Protein AF-A0A661S4H6-F1 (afdb_monomer_lite)

Radius of gyration: 20.07 Å; chains: 1; bounding box: 38×53×61 Å

Structure (mmCIF, N/CA/C/O backbone):
data_AF-A0A661S4H6-F1
#
_entry.id   AF-A0A661S4H6-F1
#
loop_
_atom_site.group_PDB
_atom_site.id
_atom_site.type_symbol
_atom_site.label_atom_id
_atom_site.label_alt_id
_atom_site.label_comp_id
_atom_site.label_asym_id
_atom_site.label_entity_id
_atom_site.label_seq_id
_atom_site.pdbx_PDB_ins_code
_atom_site.Cartn_x
_atom_site.Cartn_y
_atom_site.Cartn_z
_atom_site.occupancy
_atom_site.B_iso_or_equiv
_atom_site.auth_seq_id
_atom_site.auth_comp_id
_atom_site.auth_asym_id
_atom_site.auth_atom_id
_atom_site.pdbx_PDB_model_num
ATOM 1 N N . MET A 1 1 ? -19.118 -12.867 -2.617 1.00 48.41 1 MET A N 1
ATOM 2 C CA . MET A 1 1 ? -17.934 -13.363 -1.883 1.00 48.41 1 MET A CA 1
ATOM 3 C C . MET A 1 1 ? -16.707 -13.117 -2.744 1.00 48.41 1 MET A C 1
ATOM 5 O O . MET A 1 1 ? -16.641 -13.652 -3.843 1.00 48.41 1 MET A O 1
ATOM 9 N N . ASN A 1 2 ? -15.794 -12.255 -2.291 1.00 60.06 2 ASN A N 1
ATOM 10 C CA . ASN A 1 2 ? -14.598 -11.833 -3.041 1.00 60.06 2 ASN A CA 1
ATOM 11 C C . ASN A 1 2 ? -13.348 -12.693 -2.741 1.00 60.06 2 ASN A C 1
ATOM 13 O O . ASN A 1 2 ? -12.254 -12.363 -3.194 1.00 60.06 2 ASN A O 1
ATOM 17 N N . SER A 1 3 ? -13.506 -13.807 -2.018 1.00 71.69 3 SER A N 1
ATOM 18 C CA . SER A 1 3 ? -12.431 -14.736 -1.634 1.00 71.69 3 SER A CA 1
ATOM 19 C C . SER A 1 3 ? -11.780 -15.475 -2.811 1.00 71.69 3 SER A C 1
ATOM 21 O O . SER A 1 3 ? -10.701 -16.031 -2.658 1.00 71.69 3 SER A O 1
ATOM 23 N N . ASN A 1 4 ? -12.392 -15.453 -4.000 1.00 83.06 4 ASN A N 1
ATOM 24 C CA . ASN A 1 4 ? -11.858 -16.099 -5.207 1.00 83.06 4 ASN A CA 1
ATOM 25 C C . ASN A 1 4 ? -10.794 -15.260 -5.940 1.00 83.06 4 ASN A C 1
ATOM 27 O O . ASN A 1 4 ? -10.314 -15.658 -7.000 1.00 83.06 4 ASN A O 1
ATOM 31 N N . HIS A 1 5 ? -10.453 -14.072 -5.438 1.00 89.56 5 HIS A N 1
ATOM 32 C CA . HIS A 1 5 ? -9.461 -13.222 -6.084 1.00 89.56 5 HIS A CA 1
ATOM 33 C C . HIS A 1 5 ? -8.039 -13.751 -5.841 1.00 89.56 5 HIS A C 1
ATOM 35 O O . HIS A 1 5 ? -7.660 -14.007 -4.704 1.00 89.56 5 HIS A O 1
ATOM 41 N N . ILE A 1 6 ? -7.208 -13.826 -6.886 1.00 91.56 6 ILE A N 1
ATOM 42 C CA . ILE A 1 6 ? -5.849 -14.412 -6.830 1.00 91.56 6 ILE A CA 1
ATOM 43 C C . ILE A 1 6 ? -4.915 -13.771 -5.781 1.00 91.56 6 ILE A C 1
ATOM 45 O O . ILE A 1 6 ? -4.008 -14.408 -5.248 1.00 91.56 6 ILE A O 1
ATOM 49 N N . ARG A 1 7 ? -5.157 -12.496 -5.454 1.00 93.88 7 ARG A N 1
ATOM 50 C CA . ARG A 1 7 ? -4.409 -11.712 -4.452 1.00 93.88 7 ARG A CA 1
ATOM 51 C C . ARG A 1 7 ? -5.151 -11.565 -3.118 1.00 93.88 7 ARG A C 1
ATOM 53 O O . ARG A 1 7 ? -4.855 -10.650 -2.355 1.00 93.88 7 ARG A O 1
ATOM 60 N N . TYR A 1 8 ? -6.165 -12.392 -2.870 1.00 94.00 8 TYR A N 1
ATOM 61 C CA . TYR A 1 8 ? -6.799 -12.494 -1.558 1.00 94.00 8 TYR A CA 1
ATOM 62 C C . TYR A 1 8 ? -5.807 -13.090 -0.555 1.00 94.00 8 TYR A C 1
ATOM 64 O O . TYR A 1 8 ? -5.078 -14.031 -0.880 1.00 94.00 8 TYR A O 1
ATOM 72 N N . ARG A 1 9 ? -5.764 -12.514 0.643 1.00 93.38 9 ARG A N 1
ATOM 73 C CA . ARG A 1 9 ? -4.926 -12.921 1.766 1.00 93.38 9 ARG A CA 1
ATOM 74 C C . ARG A 1 9 ? -5.705 -12.803 3.066 1.00 93.38 9 ARG A C 1
ATOM 76 O O . ARG A 1 9 ? -6.537 -11.909 3.239 1.00 93.38 9 ARG A O 1
ATOM 83 N N . GLU A 1 10 ? -5.372 -13.695 3.981 1.00 92.38 10 GLU A N 1
ATOM 84 C CA . GLU A 1 10 ? -5.833 -13.691 5.360 1.00 92.38 10 GLU A CA 1
ATOM 85 C C . GLU A 1 10 ? -4.625 -13.422 6.244 1.00 92.38 10 GLU A C 1
ATOM 87 O O . GLU A 1 10 ? -3.710 -14.235 6.319 1.00 92.38 10 GLU A O 1
ATOM 92 N N . ILE A 1 11 ? -4.595 -12.240 6.853 1.00 90.00 11 ILE A N 1
ATOM 93 C CA . ILE A 1 11 ? -3.461 -11.781 7.653 1.00 90.00 11 ILE A CA 1
ATOM 94 C C . ILE A 1 11 ? -3.843 -11.876 9.125 1.00 90.00 11 ILE A C 1
ATOM 96 O O . ILE A 1 11 ? -4.807 -11.216 9.521 1.00 90.00 11 ILE A O 1
ATOM 100 N N . PRO A 1 12 ? -3.117 -12.642 9.953 1.00 86.81 12 PRO A N 1
ATOM 101 C CA . PRO A 1 12 ? -3.379 -12.670 11.379 1.00 86.81 12 PRO A CA 1
ATOM 102 C C . PRO A 1 12 ? -3.224 -11.279 12.006 1.00 86.81 12 PRO A C 1
ATOM 104 O O . PRO A 1 12 ? -2.222 -10.603 11.784 1.00 86.81 12 PRO A O 1
ATOM 107 N N . VAL A 1 13 ? -4.207 -10.835 12.786 1.00 82.69 13 VAL A N 1
ATOM 108 C CA . VAL A 1 13 ? -4.179 -9.551 13.499 1.00 82.69 13 VAL A CA 1
ATOM 109 C C . VAL A 1 13 ? -4.577 -9.747 14.950 1.00 82.69 13 VAL A C 1
ATOM 111 O O . VAL A 1 13 ? -5.461 -10.543 15.268 1.00 82.69 13 VAL A O 1
ATOM 114 N N . ARG A 1 14 ? -3.953 -8.988 15.853 1.00 78.88 14 ARG A N 1
ATOM 115 C CA . ARG A 1 14 ? -4.396 -8.962 17.250 1.00 78.88 14 ARG A CA 1
ATOM 116 C C . ARG A 1 14 ? -5.805 -8.365 17.357 1.00 78.88 14 ARG A C 1
ATOM 118 O O . ARG A 1 14 ? -6.217 -7.500 16.583 1.00 78.88 14 ARG A O 1
ATOM 125 N N . ILE A 1 15 ? -6.574 -8.822 18.332 1.00 70.00 15 ILE A N 1
ATOM 126 C CA . ILE A 1 15 ? -7.928 -8.305 18.534 1.00 70.00 15 ILE A CA 1
ATOM 127 C C . ILE A 1 15 ? -7.846 -6.879 19.088 1.00 70.00 15 ILE A C 1
ATOM 129 O O . ILE A 1 15 ? -7.110 -6.612 20.036 1.00 70.00 15 ILE A O 1
ATOM 133 N N . CYS A 1 16 ? -8.626 -5.974 18.501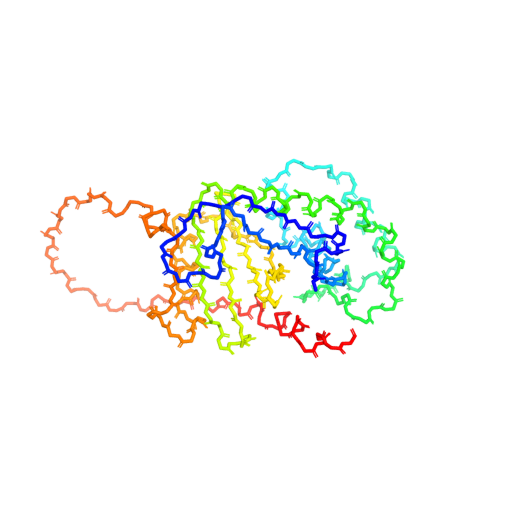 1.00 67.75 16 CYS A N 1
ATOM 134 C CA . CYS A 1 16 ? -8.813 -4.617 19.011 1.00 67.75 16 CYS A CA 1
ATOM 135 C C . CYS A 1 16 ? -10.083 -4.510 19.842 1.00 67.75 16 CYS A C 1
ATOM 137 O O . CYS A 1 16 ? -10.992 -5.330 19.711 1.00 67.75 16 CYS A O 1
ATOM 139 N N . LEU A 1 17 ? -10.184 -3.437 20.628 1.00 63.34 17 LEU A N 1
ATOM 140 C CA . LEU A 1 17 ? -11.413 -3.086 21.337 1.00 63.34 17 LEU A CA 1
ATOM 141 C C . LEU A 1 17 ? -12.633 -3.048 20.393 1.00 63.34 17 LEU A C 1
ATOM 143 O O . LEU A 1 17 ? -12.523 -2.765 19.196 1.00 63.34 17 LEU A O 1
ATOM 147 N N . SER A 1 18 ? -13.808 -3.324 20.964 1.00 59.69 18 SER A N 1
ATOM 148 C CA . SER A 1 18 ? -15.100 -3.410 20.275 1.00 59.69 18 SER A CA 1
ATOM 149 C C . SER A 1 18 ? -15.343 -2.236 19.317 1.00 59.69 18 SER A C 1
ATOM 151 O O . SER A 1 18 ? -15.247 -1.079 19.726 1.00 59.69 18 SER A O 1
ATOM 153 N N . GLY A 1 19 ? -15.721 -2.534 18.069 1.00 59.94 19 GLY A N 1
ATOM 154 C CA . GLY A 1 19 ? -16.160 -1.535 17.089 1.00 59.94 19 GLY A CA 1
ATOM 155 C C . GLY A 1 19 ? -15.445 -1.577 15.742 1.00 59.94 19 GLY A C 1
ATOM 156 O O . GLY A 1 19 ? -16.006 -1.076 14.773 1.00 59.94 19 GLY A O 1
ATOM 157 N N . CYS A 1 20 ? -14.259 -2.186 15.626 1.00 64.69 20 CYS A N 1
ATOM 158 C CA . CYS A 1 20 ? -13.663 -2.360 14.299 1.00 64.69 20 CYS A CA 1
ATOM 159 C C . CYS A 1 20 ? -14.357 -3.520 13.555 1.00 64.69 20 CYS A C 1
ATOM 161 O O . CYS A 1 20 ? -14.636 -4.532 14.195 1.00 64.69 20 CYS A O 1
ATOM 163 N N . PRO A 1 21 ? -14.645 -3.411 12.241 1.00 61.81 21 PRO A N 1
ATOM 164 C CA . PRO A 1 21 ? -15.353 -4.432 11.450 1.00 61.81 21 PRO A CA 1
ATOM 165 C C . PRO A 1 21 ? -14.769 -5.854 11.476 1.00 61.81 21 PRO A C 1
ATOM 167 O O . PRO A 1 21 ? -15.464 -6.791 11.100 1.00 61.81 21 PRO A O 1
ATOM 170 N N . HIS A 1 22 ? -13.544 -6.068 11.959 1.00 65.44 22 HIS A N 1
ATOM 171 C CA . HIS A 1 22 ? -12.985 -7.407 12.185 1.00 65.44 22 HIS A CA 1
ATOM 172 C C . HIS A 1 22 ? -13.459 -8.036 13.520 1.00 65.44 22 HIS A C 1
ATOM 174 O O . HIS A 1 22 ? -12.653 -8.525 14.304 1.00 65.44 22 HIS A O 1
ATOM 180 N N . GLN A 1 23 ? -14.771 -7.995 13.802 1.00 52.75 23 GLN A N 1
ATOM 181 C CA . GLN A 1 23 ? -15.363 -8.361 15.105 1.00 52.75 23 GLN A CA 1
ATOM 182 C C . GLN A 1 23 ? -15.323 -9.864 15.458 1.00 52.75 23 GLN A C 1
ATOM 184 O O . GLN A 1 23 ? -15.604 -10.201 16.604 1.00 52.75 23 GLN A O 1
ATOM 189 N N . GLU A 1 24 ? -14.953 -10.759 14.535 1.00 49.84 24 GLU A N 1
ATOM 190 C CA . GLU A 1 24 ? -15.056 -12.219 14.746 1.00 49.84 24 GLU A CA 1
ATOM 191 C C . GLU A 1 24 ? -13.772 -13.023 14.509 1.00 49.84 24 GLU A C 1
ATOM 193 O O . GLU A 1 24 ? -13.813 -14.251 14.469 1.00 49.84 24 GLU A O 1
ATOM 198 N N . GLY A 1 25 ? -12.605 -12.399 14.378 1.00 54.78 25 GLY A N 1
ATOM 199 C CA . GLY A 1 25 ? -11.413 -13.208 14.168 1.00 54.78 25 GLY A CA 1
ATOM 200 C C . GLY A 1 25 ? -10.126 -12.440 14.282 1.00 54.78 25 GLY A C 1
ATOM 201 O O . GLY A 1 25 ? -10.031 -11.275 13.904 1.00 54.78 25 GLY A O 1
ATOM 202 N N . GLU A 1 26 ? -9.114 -13.159 14.739 1.00 68.94 26 GLU A N 1
ATOM 203 C CA . GLU A 1 26 ? -7.700 -12.808 14.708 1.00 68.94 26 GLU A CA 1
ATOM 204 C C . GLU A 1 26 ? -7.184 -12.649 13.262 1.00 68.94 26 GLU A C 1
ATOM 206 O O . GLU A 1 26 ? -6.036 -12.961 12.987 1.00 68.94 26 GLU A O 1
ATOM 211 N N . THR A 1 27 ? -8.015 -12.267 12.282 1.00 85.25 27 THR A N 1
ATOM 212 C CA . THR A 1 27 ? -7.701 -12.352 10.851 1.00 85.25 27 THR A CA 1
ATOM 213 C C . THR A 1 27 ? -8.314 -11.202 10.053 1.00 85.25 27 THR A C 1
ATOM 215 O O . THR A 1 27 ? -9.531 -11.054 9.939 1.00 85.25 27 THR A O 1
ATOM 218 N N . LEU A 1 28 ? -7.447 -10.405 9.435 1.00 87.19 28 LEU A N 1
ATOM 219 C CA . LEU A 1 28 ? -7.771 -9.390 8.445 1.00 87.19 28 LEU A CA 1
ATOM 220 C C . LEU A 1 28 ? -7.905 -10.041 7.063 1.00 87.19 28 LEU A C 1
ATOM 222 O O . LEU A 1 28 ? -6.928 -10.533 6.498 1.00 87.19 28 LEU A O 1
ATOM 226 N N . LYS A 1 29 ? -9.107 -9.974 6.488 1.00 90.62 29 LYS A N 1
ATOM 227 C CA . LYS A 1 29 ? -9.376 -10.378 5.102 1.00 90.62 29 LYS A CA 1
ATOM 228 C C . LYS A 1 29 ? -9.044 -9.227 4.161 1.00 90.62 29 LYS A C 1
ATOM 230 O O . LYS A 1 29 ? -9.685 -8.173 4.233 1.00 90.62 29 LYS A O 1
ATOM 235 N N . ILE A 1 30 ? -8.060 -9.404 3.283 1.00 91.88 30 ILE A N 1
ATOM 236 C CA . ILE A 1 30 ? -7.575 -8.336 2.404 1.00 91.88 30 ILE A CA 1
ATOM 237 C C . ILE A 1 30 ? -7.257 -8.842 0.996 1.00 91.88 30 ILE A C 1
ATOM 239 O O . ILE A 1 30 ? -6.714 -9.920 0.802 1.00 91.88 30 ILE A O 1
ATOM 243 N N . ILE A 1 31 ? -7.564 -8.034 -0.013 1.00 94.44 31 ILE A N 1
ATOM 244 C CA . ILE A 1 31 ? -7.073 -8.185 -1.378 1.00 94.44 31 ILE A CA 1
ATOM 245 C C . ILE A 1 31 ? -5.909 -7.216 -1.569 1.00 94.44 31 ILE A C 1
ATOM 247 O O . ILE A 1 31 ? -6.076 -5.999 -1.435 1.00 94.44 31 ILE A O 1
ATOM 251 N N . LEU A 1 32 ? -4.735 -7.745 -1.912 1.00 94.50 32 LEU A N 1
ATOM 252 C CA . LEU A 1 32 ? -3.572 -6.930 -2.250 1.00 94.50 32 LEU A CA 1
ATOM 253 C C . LEU A 1 32 ? -3.766 -6.358 -3.657 1.00 94.50 32 LEU A C 1
ATOM 255 O O . LEU A 1 32 ? -3.697 -7.097 -4.632 1.00 94.50 32 LEU A O 1
ATOM 259 N N . PHE A 1 33 ? -4.045 -5.054 -3.747 1.00 90.88 33 PHE A N 1
ATOM 260 C CA . PHE A 1 33 ? -4.281 -4.318 -4.993 1.00 90.88 33 PHE A CA 1
ATOM 261 C C . PHE A 1 33 ? -5.269 -5.013 -5.939 1.00 90.88 33 PHE A C 1
ATOM 263 O O . PHE A 1 33 ? -4.866 -5.647 -6.903 1.00 90.88 33 PHE A O 1
ATOM 270 N N . LYS A 1 34 ? -6.582 -4.851 -5.736 1.00 90.81 34 LYS A N 1
ATOM 271 C CA . LYS A 1 34 ? -7.603 -5.494 -6.595 1.00 90.81 34 LYS A CA 1
ATOM 272 C C . LYS A 1 34 ? -7.441 -5.211 -8.101 1.00 90.81 34 LYS A C 1
ATOM 274 O O . LYS A 1 34 ? -7.833 -6.042 -8.911 1.00 90.81 34 LYS A O 1
ATOM 279 N N . ARG A 1 35 ? -6.894 -4.050 -8.488 1.00 89.44 35 ARG A N 1
ATOM 280 C CA . ARG A 1 35 ? -6.709 -3.672 -9.900 1.00 89.44 35 ARG A CA 1
ATOM 281 C C . ARG A 1 35 ? -5.241 -3.708 -10.310 1.00 89.44 35 ARG A C 1
ATOM 283 O O . ARG A 1 35 ? -4.403 -3.066 -9.677 1.00 89.44 35 ARG A O 1
ATOM 290 N N . ASP A 1 36 ? -4.962 -4.336 -11.446 1.00 91.94 36 ASP A N 1
ATOM 291 C CA . ASP A 1 36 ? -3.593 -4.553 -11.932 1.00 91.94 36 ASP A CA 1
ATOM 292 C C . ASP A 1 36 ? -2.860 -3.262 -12.271 1.00 91.94 36 ASP A C 1
ATOM 294 O O . ASP A 1 36 ? -1.687 -3.109 -11.948 1.00 91.94 36 ASP A O 1
ATOM 298 N N . HIS A 1 37 ? -3.550 -2.276 -12.846 1.00 92.06 37 HIS A N 1
ATOM 299 C CA . HIS A 1 37 ? -2.910 -0.997 -13.150 1.00 92.06 37 HIS A CA 1
ATOM 300 C C . HIS A 1 37 ? -2.451 -0.238 -11.907 1.00 92.06 37 HIS A C 1
ATOM 302 O O . HIS A 1 37 ? -1.486 0.523 -11.987 1.00 92.06 37 HIS A O 1
ATOM 308 N N . LEU A 1 38 ? -3.101 -0.456 -10.761 1.00 89.44 38 LEU A N 1
ATOM 309 C CA . LEU A 1 38 ? -2.695 0.141 -9.492 1.00 89.44 38 LEU A CA 1
ATOM 310 C C . LEU A 1 38 ? -1.485 -0.589 -8.918 1.00 89.44 38 LEU A C 1
ATOM 312 O O . LEU A 1 38 ? -0.536 0.076 -8.506 1.00 89.44 38 LEU A O 1
ATOM 316 N N . LEU A 1 39 ? -1.479 -1.927 -8.970 1.00 92.56 39 LEU A N 1
ATOM 317 C CA . LEU A 1 39 ? -0.309 -2.731 -8.614 1.00 92.56 39 LEU A CA 1
ATOM 318 C C . LEU A 1 39 ? 0.910 -2.316 -9.446 1.00 92.56 39 LEU A C 1
ATOM 320 O O . LEU A 1 39 ? 1.961 -2.009 -8.884 1.00 92.56 39 LEU A O 1
ATOM 324 N N . ARG A 1 40 ? 0.752 -2.224 -10.769 1.00 92.19 40 ARG A N 1
ATOM 325 C CA . ARG A 1 40 ? 1.824 -1.820 -11.683 1.00 92.19 40 ARG A CA 1
ATOM 326 C C . ARG A 1 40 ? 2.314 -0.415 -11.404 1.00 92.19 40 ARG A C 1
ATOM 328 O O . ARG A 1 40 ? 3.516 -0.188 -11.309 1.00 92.19 40 ARG A O 1
ATOM 335 N N . SER A 1 41 ? 1.388 0.529 -11.239 1.00 91.19 41 SER A N 1
ATOM 336 C CA . SER A 1 41 ? 1.739 1.914 -10.935 1.00 91.19 41 SER A CA 1
ATOM 337 C C . SER A 1 41 ? 2.530 2.006 -9.630 1.00 91.19 41 SER A C 1
ATOM 339 O O . SER A 1 41 ? 3.584 2.634 -9.596 1.00 91.19 41 SER A O 1
ATOM 341 N N . HIS A 1 42 ? 2.109 1.305 -8.576 1.00 89.38 42 HIS A N 1
ATOM 342 C CA . HIS A 1 42 ? 2.853 1.260 -7.317 1.00 89.38 42 HIS A CA 1
ATOM 343 C C . HIS A 1 42 ? 4.225 0.594 -7.461 1.00 89.38 42 HIS A C 1
ATOM 345 O O . HIS A 1 42 ? 5.229 1.153 -7.021 1.00 89.38 42 HIS A O 1
ATOM 351 N N . THR A 1 43 ? 4.283 -0.559 -8.122 1.00 90.31 43 THR A N 1
ATOM 352 C CA . THR A 1 43 ? 5.517 -1.327 -8.318 1.00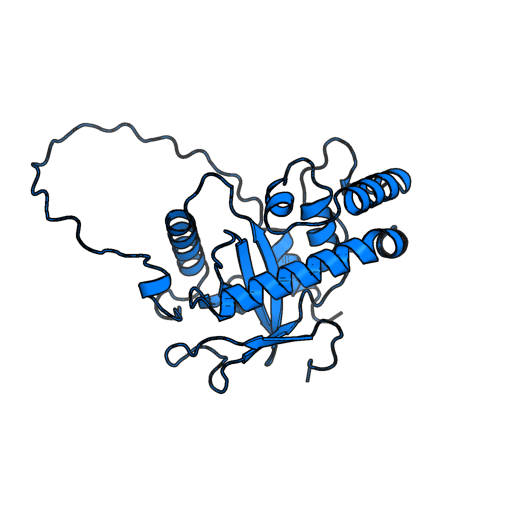 90.31 43 THR A CA 1
ATOM 353 C C . THR A 1 43 ? 6.546 -0.518 -9.107 1.00 90.31 43 THR A C 1
ATOM 355 O O . THR A 1 43 ? 7.670 -0.304 -8.648 1.00 90.31 43 THR A O 1
ATOM 358 N N . VAL A 1 44 ? 6.149 0.025 -10.262 1.00 89.19 44 VAL A N 1
ATOM 359 C CA . VAL A 1 44 ? 7.011 0.859 -11.109 1.00 89.19 44 VAL A CA 1
ATOM 360 C C . VAL A 1 44 ? 7.426 2.128 -10.368 1.00 89.19 44 VAL A C 1
ATOM 362 O O . VAL A 1 44 ? 8.597 2.500 -10.401 1.00 89.19 44 VAL A O 1
ATOM 365 N N . LYS A 1 45 ? 6.513 2.778 -9.642 1.00 87.38 45 LYS A N 1
ATOM 366 C CA . LYS A 1 45 ? 6.848 3.960 -8.843 1.00 87.38 45 LYS A CA 1
ATOM 367 C C . LYS A 1 45 ? 7.925 3.652 -7.808 1.00 87.38 45 LYS A C 1
ATOM 369 O O . LYS A 1 45 ? 8.908 4.378 -7.732 1.00 87.38 45 LYS A O 1
ATOM 374 N N . HIS A 1 46 ? 7.766 2.590 -7.029 1.00 85.94 46 HIS A N 1
ATOM 375 C CA . HIS A 1 46 ? 8.663 2.305 -5.913 1.00 85.94 46 HIS A CA 1
ATOM 376 C C . HIS A 1 46 ? 10.016 1.729 -6.339 1.00 85.94 46 HIS A C 1
ATOM 378 O O . HIS A 1 46 ? 11.009 1.927 -5.640 1.00 85.94 46 HIS A O 1
ATOM 384 N N . PHE A 1 47 ? 10.080 1.042 -7.481 1.00 83.62 47 PHE A N 1
ATOM 385 C CA . PHE A 1 47 ? 11.308 0.392 -7.939 1.00 83.62 47 PHE A CA 1
ATOM 386 C C . PHE A 1 47 ? 12.035 1.141 -9.053 1.00 83.62 47 PHE A C 1
ATOM 388 O O . PHE A 1 47 ? 13.271 1.213 -9.031 1.00 83.62 47 PHE A O 1
ATOM 395 N N . ALA A 1 48 ? 11.291 1.738 -9.984 1.00 80.31 48 ALA A N 1
ATOM 396 C CA . ALA A 1 48 ? 11.846 2.415 -11.150 1.00 80.31 48 ALA A CA 1
ATOM 397 C C . ALA A 1 48 ? 12.046 3.927 -10.958 1.00 80.31 48 ALA A C 1
ATOM 399 O O . ALA A 1 48 ? 12.783 4.543 -11.726 1.00 80.31 48 ALA A O 1
ATOM 400 N N . SER A 1 49 ? 11.437 4.541 -9.936 1.00 74.50 49 SER A N 1
ATOM 401 C CA . SER A 1 49 ? 11.663 5.959 -9.637 1.00 74.50 49 SER A CA 1
ATOM 402 C C . SER A 1 49 ? 13.076 6.206 -9.117 1.00 74.50 49 SER A C 1
ATOM 404 O O . SER A 1 49 ? 13.520 5.605 -8.140 1.00 74.50 49 SER A O 1
ATOM 406 N N . THR A 1 50 ? 13.762 7.181 -9.709 1.00 63.09 50 THR A N 1
ATOM 407 C CA . THR A 1 50 ? 15.033 7.701 -9.185 1.00 63.09 50 THR A CA 1
ATOM 408 C C . THR A 1 50 ? 14.843 8.563 -7.934 1.00 63.09 50 THR A C 1
ATOM 410 O O . THR A 1 50 ? 15.796 8.781 -7.188 1.00 63.09 50 THR A O 1
ATOM 413 N N . ALA A 1 51 ? 13.619 9.041 -7.682 1.00 61.94 51 ALA A N 1
ATOM 414 C CA . ALA A 1 51 ? 13.289 9.883 -6.536 1.00 61.94 51 ALA A CA 1
ATOM 415 C C . ALA A 1 51 ? 12.934 9.079 -5.273 1.00 61.94 51 ALA A C 1
ATOM 417 O O . ALA A 1 51 ? 13.018 9.613 -4.167 1.00 61.94 51 ALA A O 1
ATOM 418 N N . GLU A 1 52 ? 12.533 7.813 -5.417 1.00 64.19 52 GLU A N 1
ATOM 419 C CA . GLU A 1 52 ? 12.087 6.969 -4.307 1.00 64.19 52 GLU A CA 1
ATOM 420 C C . GLU A 1 52 ? 13.057 5.803 -4.079 1.00 64.19 52 GLU A C 1
ATOM 422 O O . GLU A 1 52 ? 12.883 4.697 -4.572 1.00 64.19 52 GLU A O 1
ATOM 427 N N . THR A 1 53 ? 14.111 6.045 -3.298 1.00 61.84 53 THR A N 1
ATOM 428 C CA . THR A 1 53 ? 15.098 5.008 -2.933 1.00 61.84 53 THR A CA 1
ATOM 429 C C . THR A 1 53 ? 14.710 4.220 -1.681 1.00 61.84 53 THR A C 1
ATOM 431 O O . THR A 1 53 ? 15.331 3.210 -1.356 1.00 61.84 53 THR A O 1
ATOM 434 N N . SER A 1 54 ? 13.676 4.667 -0.972 1.00 66.81 54 SER A N 1
ATOM 435 C CA . SER A 1 54 ? 13.284 4.182 0.353 1.00 66.81 54 SER A CA 1
ATOM 436 C C . SER A 1 54 ? 12.799 2.731 0.344 1.00 66.81 54 SER A C 1
ATOM 438 O O . SER A 1 54 ? 13.015 2.009 1.316 1.00 66.81 54 SER A O 1
ATOM 440 N N . TRP A 1 55 ? 12.199 2.270 -0.754 1.00 72.62 55 TRP A N 1
ATOM 441 C CA . TRP A 1 55 ? 11.756 0.883 -0.899 1.00 72.62 55 TRP A CA 1
ATOM 442 C C . TRP A 1 55 ? 12.895 -0.105 -1.091 1.00 72.62 55 TRP A C 1
ATOM 444 O O . TRP A 1 55 ? 12.768 -1.267 -0.711 1.00 72.62 55 TRP A O 1
ATOM 454 N N . ARG A 1 56 ? 14.045 0.379 -1.576 1.00 67.12 56 ARG A N 1
ATOM 455 C CA . ARG A 1 56 ? 15.231 -0.450 -1.793 1.00 67.12 56 ARG A CA 1
ATOM 456 C C . ARG A 1 56 ? 15.835 -1.017 -0.506 1.00 67.12 56 ARG A C 1
ATOM 458 O O . ARG A 1 56 ? 16.529 -2.022 -0.552 1.00 67.12 56 ARG A O 1
ATOM 465 N N . GLY A 1 57 ? 15.562 -0.377 0.633 1.00 68.12 57 GLY A N 1
ATOM 466 C CA . GLY A 1 57 ? 16.106 -0.752 1.941 1.00 68.12 57 GLY A CA 1
ATOM 467 C C . GLY A 1 57 ? 15.137 -1.479 2.875 1.00 68.12 57 GLY A C 1
ATOM 468 O O . GLY A 1 57 ? 15.529 -1.808 3.989 1.00 68.12 57 GLY A O 1
ATOM 469 N N . ILE A 1 58 ? 13.881 -1.707 2.473 1.00 72.12 58 ILE A N 1
ATOM 470 C CA . ILE A 1 58 ? 12.882 -2.354 3.346 1.00 72.12 58 ILE A CA 1
ATOM 471 C C . ILE A 1 58 ? 13.161 -3.852 3.477 1.00 72.12 58 ILE A C 1
ATOM 473 O O . ILE A 1 58 ? 12.937 -4.429 4.537 1.00 72.12 58 ILE A O 1
ATOM 477 N N . VAL A 1 59 ? 13.646 -4.477 2.410 1.00 64.81 59 VAL A N 1
ATOM 478 C CA . VAL A 1 59 ? 13.884 -5.916 2.288 1.00 64.81 59 VAL A CA 1
ATOM 479 C C . VAL A 1 59 ? 14.938 -6.135 1.218 1.00 64.81 59 VAL A C 1
ATOM 481 O O . VAL A 1 59 ? 14.967 -5.425 0.215 1.00 64.81 59 VAL A O 1
ATOM 484 N N . SER A 1 60 ? 15.808 -7.114 1.444 1.00 66.62 60 SER A N 1
ATOM 485 C CA . SER A 1 60 ? 16.808 -7.527 0.467 1.00 66.62 60 SER A CA 1
ATOM 486 C C . SER A 1 60 ? 16.108 -8.086 -0.770 1.00 66.62 60 SER A C 1
ATOM 488 O O . SER A 1 60 ? 15.341 -9.040 -0.663 1.00 66.62 60 SER A O 1
ATOM 490 N N . PHE A 1 61 ? 16.376 -7.509 -1.935 1.00 74.81 61 PHE A N 1
ATOM 491 C CA . PHE A 1 61 ? 15.921 -8.037 -3.219 1.00 74.81 61 PHE A CA 1
ATOM 492 C C . PHE A 1 61 ? 17.031 -7.929 -4.261 1.00 74.81 61 PHE A C 1
ATOM 494 O O . PHE A 1 61 ? 18.017 -7.204 -4.082 1.00 74.81 61 PHE A O 1
ATOM 501 N N . ASP A 1 62 ? 16.848 -8.636 -5.374 1.00 81.62 62 ASP A N 1
ATOM 502 C CA . ASP A 1 62 ? 17.804 -8.627 -6.469 1.00 81.62 62 ASP A CA 1
ATOM 503 C C . ASP A 1 62 ? 17.753 -7.308 -7.255 1.00 81.62 62 ASP A C 1
ATOM 505 O O . ASP A 1 62 ? 16.887 -7.062 -8.094 1.00 81.62 62 ASP A O 1
ATOM 509 N N . SER A 1 63 ? 18.722 -6.436 -6.981 1.00 81.88 63 SER A N 1
ATOM 510 C CA . SER A 1 63 ? 18.898 -5.182 -7.718 1.00 81.88 63 SER A CA 1
ATOM 511 C C . SER A 1 63 ? 19.084 -5.375 -9.230 1.00 81.88 63 SER A C 1
ATOM 513 O O . SER A 1 63 ? 18.771 -4.457 -9.990 1.00 81.88 63 SER A O 1
ATOM 515 N N . ARG A 1 64 ? 19.566 -6.543 -9.685 1.00 86.75 64 ARG A N 1
ATOM 516 C CA . ARG A 1 64 ? 19.741 -6.842 -11.113 1.00 86.75 64 ARG A CA 1
ATOM 517 C C . ARG A 1 64 ? 18.394 -6.940 -11.814 1.00 86.75 64 ARG A C 1
ATOM 519 O O . ARG A 1 64 ? 18.229 -6.287 -12.840 1.00 86.75 64 ARG A O 1
ATOM 526 N N . LEU A 1 65 ? 17.436 -7.645 -11.212 1.00 87.50 65 LEU A N 1
ATOM 527 C CA . LEU A 1 65 ? 16.075 -7.781 -11.732 1.00 87.50 65 LEU A CA 1
ATOM 528 C C . LEU A 1 65 ? 15.403 -6.412 -11.927 1.00 87.50 65 LEU A C 1
ATOM 530 O O . LEU A 1 65 ? 14.861 -6.121 -12.990 1.00 87.50 65 LEU A O 1
ATOM 534 N N . ILE A 1 66 ? 15.505 -5.521 -10.934 1.00 86.62 66 ILE A N 1
ATOM 535 C CA . ILE A 1 66 ? 14.936 -4.167 -11.045 1.00 86.62 66 ILE A CA 1
ATOM 536 C C . ILE A 1 66 ? 15.617 -3.367 -12.152 1.00 86.62 66 ILE A C 1
ATOM 538 O O . ILE A 1 66 ? 14.941 -2.715 -12.944 1.00 86.62 66 ILE A O 1
ATOM 542 N N . ASN A 1 67 ? 16.949 -3.393 -12.212 1.00 88.62 67 ASN A N 1
ATOM 543 C CA . ASN A 1 67 ? 17.683 -2.642 -13.227 1.00 88.62 67 ASN A CA 1
ATOM 544 C C . ASN A 1 67 ? 17.358 -3.140 -14.642 1.00 88.62 67 ASN A C 1
ATOM 546 O O . ASN A 1 67 ? 17.220 -2.321 -15.552 1.00 88.62 67 ASN A O 1
ATOM 550 N N . GLN A 1 68 ? 17.186 -4.454 -14.813 1.00 90.94 68 GLN A N 1
ATOM 551 C CA . GLN A 1 68 ? 16.723 -5.040 -16.066 1.00 90.94 68 GLN A CA 1
ATOM 552 C C . GLN A 1 68 ? 15.320 -4.536 -16.419 1.00 90.94 68 GLN A C 1
ATOM 554 O O . GLN A 1 68 ? 15.143 -3.965 -17.494 1.00 90.94 68 GLN A O 1
ATOM 559 N N . CYS A 1 69 ? 14.364 -4.623 -15.491 1.00 91.06 69 CYS A N 1
ATOM 560 C CA . CYS A 1 69 ? 13.001 -4.145 -15.719 1.00 91.06 69 CYS A CA 1
ATOM 561 C C . CYS A 1 69 ? 12.962 -2.645 -16.077 1.00 91.06 69 CYS A C 1
ATOM 563 O O . CYS A 1 69 ? 12.278 -2.241 -17.016 1.00 91.06 69 CYS A O 1
ATOM 565 N N . ILE A 1 70 ? 13.750 -1.799 -15.396 1.00 90.06 70 ILE A N 1
ATOM 566 C CA . ILE A 1 70 ? 13.877 -0.368 -15.729 1.00 90.06 70 ILE A CA 1
ATOM 567 C C . ILE A 1 70 ? 14.372 -0.185 -17.168 1.00 90.06 70 ILE A C 1
ATOM 569 O O . ILE A 1 70 ? 13.826 0.636 -17.907 1.00 90.06 70 ILE A O 1
ATOM 573 N N . SER A 1 71 ? 15.407 -0.931 -17.565 1.00 91.75 71 SER A N 1
ATOM 574 C CA . SER A 1 71 ? 15.966 -0.854 -18.915 1.00 91.75 71 SER A CA 1
ATOM 575 C C . SER A 1 71 ? 14.940 -1.270 -19.969 1.00 91.75 71 SER A C 1
ATOM 577 O O . SER A 1 71 ? 14.741 -0.555 -20.950 1.00 91.75 71 SER A O 1
ATOM 579 N N . GLU A 1 72 ? 14.229 -2.371 -19.744 1.00 93.25 72 GLU A N 1
ATOM 580 C CA . GLU A 1 72 ? 13.214 -2.882 -20.665 1.00 93.25 72 GLU A CA 1
ATOM 581 C C . GLU A 1 72 ? 12.017 -1.928 -20.783 1.00 93.25 72 GLU A C 1
ATOM 583 O O . GLU A 1 72 ? 11.605 -1.589 -21.895 1.00 93.25 72 GLU A O 1
ATOM 588 N N . LEU A 1 73 ? 11.519 -1.398 -19.660 1.00 92.75 73 LEU A N 1
ATOM 589 C CA . LEU A 1 73 ? 10.467 -0.378 -19.642 1.00 92.75 73 LEU A CA 1
ATOM 590 C C . LEU A 1 73 ? 10.887 0.895 -20.390 1.00 92.75 73 LEU A C 1
ATOM 592 O O . LEU A 1 73 ? 10.070 1.508 -21.085 1.00 92.75 73 LEU A O 1
ATOM 596 N N . HIS A 1 74 ? 12.152 1.304 -20.266 1.00 92.25 74 HIS A N 1
ATOM 597 C CA . HIS A 1 74 ? 12.688 2.443 -21.006 1.00 92.25 74 HIS A CA 1
ATOM 598 C C . HIS A 1 74 ? 12.712 2.150 -22.514 1.00 92.25 74 HIS A C 1
ATOM 600 O O . HIS A 1 74 ? 12.269 2.980 -23.309 1.00 92.25 74 HIS A O 1
ATOM 606 N N . ASN A 1 75 ? 13.143 0.949 -22.907 1.00 94.19 75 ASN A N 1
ATOM 607 C CA . ASN A 1 75 ? 13.245 0.530 -24.308 1.00 94.19 75 ASN A CA 1
ATOM 608 C C . ASN A 1 75 ? 11.887 0.467 -25.018 1.00 94.19 75 ASN A C 1
ATOM 610 O O . ASN A 1 75 ? 11.799 0.798 -26.199 1.00 94.19 75 ASN A O 1
ATOM 614 N N . ILE A 1 76 ? 10.815 0.099 -24.312 1.00 94.00 76 ILE A N 1
ATOM 615 C CA . ILE A 1 76 ? 9.457 0.117 -24.882 1.00 94.00 76 ILE A CA 1
ATOM 616 C C . ILE A 1 76 ? 8.805 1.508 -24.857 1.00 94.00 76 ILE A C 1
ATOM 618 O O . ILE A 1 76 ? 7.677 1.667 -25.320 1.00 94.00 76 ILE A O 1
ATOM 622 N N . GLY A 1 77 ? 9.495 2.525 -24.329 1.00 91.50 77 GLY A N 1
ATOM 623 C CA . GLY A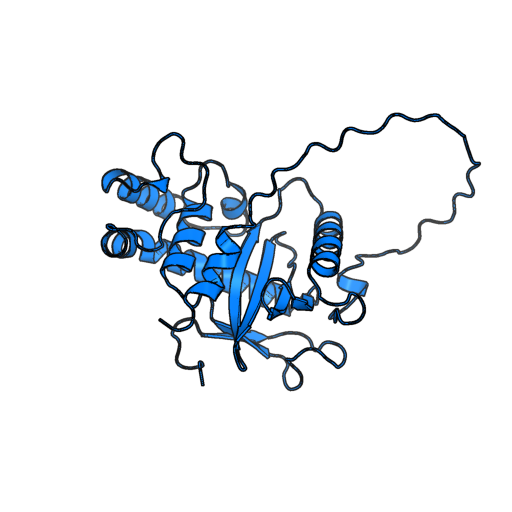 1 77 ? 9.025 3.908 -24.316 1.00 91.50 77 GLY A CA 1
ATOM 624 C C . GLY A 1 77 ? 8.037 4.235 -23.194 1.00 91.50 77 GLY A C 1
ATOM 625 O O . GLY A 1 77 ? 7.192 5.120 -23.374 1.00 91.50 77 GLY A O 1
ATOM 626 N N . CYS A 1 78 ? 8.134 3.562 -22.039 1.00 91.62 78 CYS A N 1
ATOM 627 C CA . CYS A 1 78 ? 7.289 3.839 -20.877 1.00 91.62 78 CYS A CA 1
ATOM 628 C C . CYS A 1 78 ? 7.316 5.333 -20.509 1.00 91.62 78 CYS A C 1
ATOM 630 O O . CYS A 1 78 ? 8.367 5.920 -20.246 1.00 91.62 78 CYS A O 1
ATOM 632 N N . ARG A 1 79 ? 6.133 5.961 -20.463 1.00 89.50 79 ARG A N 1
ATOM 633 C CA . ARG A 1 79 ? 5.993 7.410 -20.242 1.00 89.50 79 ARG A CA 1
ATOM 634 C C . ARG A 1 79 ? 6.547 7.865 -18.890 1.00 89.50 79 ARG A C 1
ATOM 636 O O . ARG A 1 79 ? 7.092 8.960 -18.818 1.00 89.50 79 ARG A O 1
ATOM 643 N N . PHE A 1 80 ? 6.438 7.023 -17.861 1.00 89.38 80 PHE A N 1
ATOM 644 C CA . PHE A 1 80 ? 6.943 7.307 -16.515 1.00 89.38 80 PHE A CA 1
ATOM 645 C C . PHE A 1 80 ? 8.468 7.490 -16.471 1.00 89.38 80 PHE A C 1
ATOM 647 O O . PHE A 1 80 ? 8.970 8.258 -15.660 1.00 89.38 80 PHE A O 1
ATOM 654 N N . LEU A 1 81 ? 9.203 6.817 -17.363 1.00 88.06 81 LEU A N 1
ATOM 655 C CA . LEU A 1 81 ? 10.667 6.877 -17.414 1.00 88.06 81 LEU A CA 1
ATOM 656 C C . LEU A 1 81 ? 11.193 8.013 -18.297 1.00 88.06 81 LEU A C 1
ATOM 658 O O . LEU A 1 81 ? 12.404 8.187 -18.423 1.00 88.06 81 LEU A O 1
ATOM 662 N N . LYS A 1 82 ? 10.303 8.799 -18.915 1.00 85.69 82 LYS A N 1
ATOM 663 C CA . LYS A 1 82 ? 10.717 9.947 -19.720 1.00 85.69 82 LYS A CA 1
ATOM 664 C C . LYS A 1 82 ? 11.262 11.061 -18.817 1.00 85.69 82 LYS A C 1
ATOM 666 O O . LYS A 1 82 ? 10.690 11.322 -17.754 1.00 85.69 82 LYS A O 1
ATOM 671 N N . PRO A 1 83 ? 12.320 11.772 -19.247 1.00 81.62 83 PRO A N 1
ATOM 672 C CA . PRO A 1 83 ? 12.825 12.929 -18.518 1.00 81.62 83 PRO A CA 1
ATOM 673 C C . PRO A 1 83 ? 11.713 13.945 -18.220 1.00 81.62 83 PRO A C 1
ATOM 675 O O . PRO A 1 83 ? 10.911 14.267 -19.095 1.00 81.62 83 PRO A O 1
ATOM 678 N N . GLY A 1 84 ? 11.672 14.451 -16.985 1.00 75.94 84 GLY A N 1
ATOM 679 C CA . GLY A 1 84 ? 10.684 15.449 -16.555 1.00 75.94 84 GLY A CA 1
ATOM 680 C C . GLY A 1 84 ? 9.323 14.888 -16.127 1.00 75.94 84 GLY A C 1
ATOM 681 O O . GLY A 1 84 ? 8.413 15.666 -15.847 1.00 75.94 84 GLY A O 1
ATOM 682 N N . TRP A 1 85 ? 9.153 13.562 -16.048 1.00 81.50 85 TRP A N 1
ATOM 683 C CA . TRP A 1 85 ? 7.965 12.992 -15.413 1.00 81.50 85 TRP A CA 1
ATOM 684 C C . TRP A 1 85 ? 8.014 13.185 -13.890 1.00 81.50 85 TRP A C 1
ATOM 686 O O . TRP A 1 85 ? 9.017 12.881 -13.241 1.00 81.50 85 TRP A O 1
ATOM 696 N N . HIS A 1 86 ? 6.929 13.700 -13.309 1.00 74.38 86 HIS A N 1
ATOM 697 C CA . HIS A 1 86 ? 6.857 14.048 -11.881 1.00 74.38 86 HIS A CA 1
ATOM 698 C C . HIS A 1 86 ? 5.585 13.544 -11.183 1.00 74.38 86 HIS A C 1
ATOM 700 O O . HIS A 1 86 ? 5.379 13.822 -10.001 1.00 74.38 86 HIS A O 1
ATOM 706 N N . GLU A 1 87 ? 4.727 12.830 -11.906 1.00 81.88 87 GLU A N 1
ATOM 707 C CA . GLU A 1 87 ? 3.470 12.285 -11.391 1.00 81.88 87 GLU A CA 1
ATOM 708 C C . GLU A 1 87 ? 3.577 10.770 -11.165 1.00 81.88 87 GLU A C 1
ATOM 710 O O . GLU A 1 87 ? 4.600 10.153 -11.472 1.00 81.88 87 GLU A O 1
ATOM 715 N N . ASP A 1 88 ? 2.522 10.157 -10.626 1.00 82.75 88 ASP A N 1
ATOM 716 C CA . ASP A 1 88 ? 2.443 8.699 -10.509 1.00 82.75 88 ASP A CA 1
ATOM 717 C C . ASP A 1 88 ? 2.497 8.042 -11.911 1.00 82.75 88 ASP A C 1
ATOM 719 O O . ASP A 1 88 ? 2.124 8.681 -12.905 1.00 82.75 88 ASP A O 1
ATOM 723 N N . PRO A 1 89 ? 2.993 6.794 -12.045 1.00 86.00 89 PRO A N 1
ATOM 724 C CA . PRO A 1 89 ? 2.994 6.109 -13.332 1.00 86.00 89 PRO A CA 1
ATOM 725 C C . PRO A 1 89 ? 1.572 6.029 -13.913 1.00 86.00 89 PRO A C 1
ATOM 727 O O . PRO A 1 89 ? 0.670 5.518 -13.237 1.00 86.00 89 PRO A O 1
ATOM 730 N N . PRO A 1 90 ? 1.354 6.495 -15.158 1.00 87.44 90 PRO A N 1
ATOM 731 C CA . PRO A 1 90 ? 0.029 6.605 -15.762 1.00 87.44 90 PRO A CA 1
ATOM 732 C C . PRO A 1 90 ? -0.409 5.253 -16.341 1.00 87.44 90 PRO A C 1
ATOM 734 O O . PRO A 1 90 ? -0.583 5.104 -17.546 1.00 87.44 90 PRO A O 1
ATOM 737 N N . CYS A 1 91 ? -0.506 4.231 -15.491 1.00 90.62 91 CYS A N 1
ATOM 738 C CA . CYS A 1 91 ? -0.815 2.864 -15.914 1.00 90.62 91 CYS A CA 1
ATOM 739 C C . CYS A 1 91 ? -2.296 2.672 -16.267 1.00 90.62 91 CYS A C 1
ATOM 741 O O . CYS A 1 91 ? -2.618 1.768 -17.033 1.00 90.62 91 CYS A O 1
ATOM 743 N N . SER A 1 92 ? -3.183 3.523 -15.745 1.00 89.25 92 SER A N 1
ATOM 744 C CA . SER A 1 92 ? -4.596 3.537 -16.129 1.00 89.25 92 SER A CA 1
ATOM 745 C C . SER A 1 92 ? -4.736 3.921 -17.606 1.00 89.25 92 SER A C 1
ATOM 747 O O . SER A 1 92 ? -4.209 4.952 -18.027 1.00 89.25 92 SER A O 1
ATOM 749 N N . ASN A 1 93 ? -5.415 3.085 -18.398 1.00 86.94 93 ASN A N 1
ATOM 750 C CA . ASN A 1 93 ? -5.597 3.259 -19.848 1.00 86.94 93 ASN A CA 1
ATOM 751 C C . ASN A 1 93 ? -4.281 3.432 -20.639 1.00 86.94 93 ASN A C 1
ATOM 753 O O . ASN A 1 93 ? -4.239 4.115 -21.665 1.00 86.94 93 ASN A O 1
ATOM 757 N N . CYS A 1 94 ? -3.182 2.838 -20.162 1.00 91.19 94 CYS A N 1
ATOM 758 C CA . CYS A 1 94 ? -1.897 2.884 -20.853 1.00 91.19 94 CYS A CA 1
ATOM 759 C C . CYS A 1 94 ? -1.911 1.974 -22.090 1.00 91.19 94 CYS A C 1
ATOM 761 O O . CYS A 1 94 ? -2.132 0.773 -21.973 1.00 91.19 94 CYS A O 1
ATOM 763 N N . SER A 1 95 ? -1.577 2.509 -23.268 1.00 91.44 95 SER A N 1
ATOM 764 C CA . SER A 1 95 ? -1.507 1.722 -24.512 1.00 91.44 95 SER A CA 1
ATOM 765 C C . SER A 1 95 ? -0.421 0.640 -24.515 1.00 91.44 95 SER A C 1
ATOM 767 O O . SER A 1 95 ? -0.434 -0.241 -25.366 1.00 91.44 95 SER A O 1
ATOM 769 N N . LEU A 1 96 ? 0.533 0.713 -23.584 1.00 92.62 96 LEU A N 1
ATOM 770 C CA . LEU A 1 96 ? 1.599 -0.272 -23.409 1.00 92.62 96 LEU A CA 1
ATOM 771 C C . LEU A 1 96 ? 1.323 -1.229 -22.243 1.00 92.62 96 LEU A C 1
ATOM 773 O O . LEU A 1 96 ? 2.231 -1.951 -21.851 1.00 92.62 96 LEU A O 1
ATOM 777 N N . PHE A 1 97 ? 0.126 -1.207 -21.642 1.00 92.38 97 PHE A N 1
ATOM 778 C CA . PHE A 1 97 ? -0.141 -1.899 -20.379 1.00 92.38 97 PHE A CA 1
ATOM 779 C C . PHE A 1 97 ? 0.213 -3.389 -20.416 1.00 92.38 97 PHE A C 1
ATOM 781 O O . PHE A 1 97 ? 0.940 -3.840 -19.530 1.00 92.38 97 PHE A O 1
ATOM 788 N N . ASP A 1 98 ? -0.227 -4.107 -21.450 1.00 92.31 98 ASP A N 1
ATOM 789 C CA . ASP A 1 98 ? -0.010 -5.552 -21.589 1.00 92.31 98 ASP A CA 1
ATOM 790 C C . ASP A 1 98 ? 1.469 -5.879 -21.799 1.00 92.31 98 ASP A C 1
ATOM 792 O O . ASP A 1 98 ? 2.042 -6.690 -21.078 1.00 92.31 98 ASP A O 1
ATOM 796 N N . ARG A 1 99 ? 2.142 -5.142 -22.690 1.00 92.69 99 ARG A N 1
ATOM 797 C CA . ARG A 1 99 ? 3.585 -5.296 -22.914 1.00 92.69 99 ARG A CA 1
ATOM 798 C C . ARG A 1 99 ? 4.403 -4.947 -21.670 1.00 92.69 99 ARG A C 1
ATOM 800 O O . ARG A 1 99 ? 5.385 -5.611 -21.372 1.00 92.69 99 ARG A O 1
ATOM 807 N N . CYS A 1 100 ? 4.009 -3.916 -20.920 1.00 92.62 100 CYS A N 1
ATOM 808 C CA . CYS A 1 100 ? 4.610 -3.625 -19.620 1.00 92.62 100 CYS A CA 1
ATOM 809 C C . CYS A 1 100 ? 4.365 -4.771 -18.630 1.00 92.62 100 CYS A C 1
ATOM 811 O O . CYS A 1 100 ? 5.234 -5.028 -17.805 1.00 92.62 100 CYS A O 1
ATOM 813 N N . SER A 1 101 ? 3.210 -5.444 -18.693 1.00 91.44 101 SER A N 1
ATOM 814 C CA . SER A 1 101 ? 2.857 -6.562 -17.810 1.00 91.44 101 SER A CA 1
ATOM 815 C C . SER A 1 101 ? 3.859 -7.695 -17.902 1.00 91.44 101 SER A C 1
ATOM 817 O O . SER A 1 101 ? 4.355 -8.149 -16.879 1.00 91.44 101 SER A O 1
ATOM 819 N N . GLU A 1 102 ? 4.208 -8.093 -19.122 1.00 92.75 102 GLU A N 1
ATOM 820 C CA . GLU A 1 102 ? 5.173 -9.167 -19.374 1.00 92.75 102 GLU A CA 1
ATOM 821 C C . GLU A 1 102 ? 6.544 -8.857 -18.758 1.00 92.75 102 GLU A C 1
ATOM 823 O O . GLU A 1 102 ? 7.184 -9.734 -18.192 1.00 92.75 102 GLU A O 1
ATOM 828 N N . LEU A 1 103 ? 6.960 -7.588 -18.798 1.00 92.62 103 LEU A N 1
ATOM 829 C CA . LEU A 1 103 ? 8.264 -7.137 -18.296 1.00 92.62 103 LEU A CA 1
ATOM 830 C C . LEU A 1 103 ? 8.279 -6.868 -16.785 1.00 92.62 103 LEU A C 1
ATOM 832 O O . LEU A 1 103 ? 9.335 -6.846 -16.157 1.00 92.62 103 LEU A O 1
ATOM 836 N N . THR A 1 104 ? 7.116 -6.574 -16.199 1.00 92.44 104 THR A N 1
ATOM 837 C CA . THR A 1 104 ? 7.000 -6.166 -14.788 1.00 92.44 104 THR A CA 1
ATOM 838 C C . THR A 1 104 ? 6.504 -7.282 -13.885 1.00 92.44 104 THR A C 1
ATOM 840 O O . THR A 1 104 ? 6.599 -7.137 -12.671 1.00 92.44 104 THR A O 1
ATOM 843 N N . HIS A 1 105 ? 6.028 -8.397 -14.442 1.00 92.50 105 HIS A N 1
ATOM 844 C CA . HIS A 1 105 ? 5.411 -9.473 -13.674 1.00 92.50 105 HIS A CA 1
ATOM 845 C C . HIS A 1 105 ? 6.282 -9.942 -12.500 1.00 92.50 105 HIS A C 1
ATOM 847 O O . HIS A 1 105 ? 5.828 -9.937 -11.359 1.00 92.50 105 HIS A O 1
ATOM 853 N N . GLU A 1 106 ? 7.561 -10.245 -12.740 1.00 90.75 106 GLU A N 1
ATOM 854 C CA . GLU A 1 106 ? 8.456 -10.710 -11.672 1.00 90.75 106 GLU A CA 1
ATOM 855 C C . GLU A 1 106 ? 8.643 -9.665 -10.561 1.00 90.75 106 GLU A C 1
ATOM 857 O O . GLU A 1 106 ? 8.637 -10.004 -9.376 1.00 90.75 106 GLU A O 1
ATOM 862 N N . ILE A 1 107 ? 8.766 -8.377 -10.907 1.00 90.62 107 ILE A N 1
ATOM 863 C CA . ILE A 1 107 ? 8.909 -7.320 -9.895 1.00 90.62 107 ILE A CA 1
ATOM 864 C C . ILE A 1 107 ? 7.590 -7.018 -9.172 1.00 90.62 107 ILE A C 1
ATOM 866 O O . ILE A 1 107 ? 7.624 -6.593 -8.017 1.00 90.62 107 ILE A O 1
ATOM 870 N N . GLU A 1 108 ? 6.441 -7.244 -9.813 1.00 93.12 108 GLU A N 1
ATOM 871 C CA . GLU A 1 108 ? 5.113 -7.133 -9.199 1.00 93.12 108 GLU A CA 1
ATOM 872 C C . GLU A 1 108 ? 4.900 -8.238 -8.162 1.00 93.12 108 GLU A C 1
ATOM 874 O O . GLU A 1 108 ? 4.483 -7.943 -7.042 1.00 93.12 108 GLU A O 1
ATOM 879 N N . GLU A 1 109 ? 5.276 -9.479 -8.475 1.00 92.06 109 GLU A N 1
ATOM 880 C CA . GLU A 1 109 ? 5.244 -10.592 -7.518 1.00 92.06 109 GLU A CA 1
ATOM 881 C C . GLU A 1 109 ? 6.187 -10.344 -6.337 1.00 92.06 109 GLU A C 1
ATOM 883 O O . GLU A 1 109 ? 5.821 -10.540 -5.174 1.00 92.06 109 GLU A O 1
ATOM 888 N N . VAL A 1 110 ? 7.395 -9.831 -6.598 1.00 89.44 110 VAL A N 1
ATOM 889 C CA . VAL A 1 110 ? 8.298 -9.391 -5.526 1.00 89.44 110 VAL A CA 1
ATOM 890 C C . VAL A 1 110 ? 7.627 -8.312 -4.678 1.00 89.44 110 VAL A C 1
ATOM 892 O O . VAL A 1 110 ? 7.620 -8.428 -3.456 1.00 89.44 110 VAL A O 1
ATOM 895 N N . TYR A 1 111 ? 7.025 -7.288 -5.284 1.00 90.44 111 TYR A N 1
ATOM 896 C CA . TYR A 1 111 ? 6.346 -6.225 -4.543 1.00 90.44 111 TYR A CA 1
ATOM 897 C C . TYR A 1 111 ? 5.204 -6.758 -3.665 1.00 90.44 111 TYR A C 1
ATOM 899 O O . TYR A 1 111 ? 5.122 -6.394 -2.490 1.00 90.44 111 TYR A O 1
ATOM 907 N N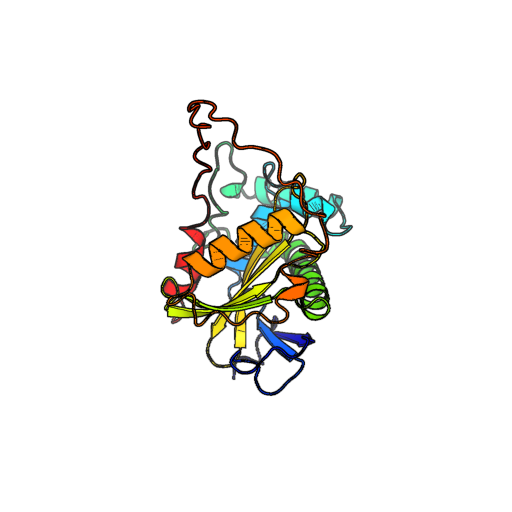 . LEU A 1 112 ? 4.367 -7.654 -4.193 1.00 92.75 112 LEU A N 1
ATOM 908 C CA . LEU A 1 112 ? 3.278 -8.290 -3.448 1.00 92.75 112 LEU A CA 1
ATOM 909 C C . LEU A 1 112 ? 3.796 -9.072 -2.238 1.00 92.75 112 LEU A C 1
ATOM 911 O O . LEU A 1 112 ? 3.303 -8.862 -1.131 1.00 92.75 112 LEU A O 1
ATOM 915 N N . ASN A 1 113 ? 4.844 -9.880 -2.415 1.00 90.81 113 ASN A N 1
ATOM 916 C CA . ASN A 1 113 ? 5.474 -10.627 -1.322 1.00 90.81 113 ASN A CA 1
ATOM 917 C C . ASN A 1 113 ? 6.021 -9.706 -0.218 1.00 90.81 113 ASN A C 1
ATOM 919 O O . ASN A 1 113 ? 6.002 -10.042 0.966 1.00 90.81 113 ASN A O 1
ATOM 923 N N . ILE A 1 114 ? 6.538 -8.534 -0.590 1.00 88.75 114 ILE A N 1
ATOM 924 C CA . ILE A 1 114 ? 7.029 -7.538 0.370 1.00 88.75 114 ILE A CA 1
ATOM 925 C C . ILE A 1 114 ? 5.862 -6.930 1.147 1.00 88.75 114 ILE A C 1
ATOM 927 O O . ILE A 1 114 ? 5.933 -6.799 2.368 1.00 88.75 114 ILE A O 1
ATOM 931 N N . VAL A 1 115 ? 4.794 -6.557 0.445 1.00 91.81 115 VAL A N 1
ATOM 932 C CA . VAL A 1 115 ? 3.574 -6.003 1.036 1.00 91.81 115 VAL A CA 1
ATOM 933 C C . VAL A 1 115 ? 2.924 -6.993 2.003 1.00 91.81 115 VAL A C 1
ATOM 935 O O . VAL A 1 115 ? 2.507 -6.583 3.083 1.00 91.81 115 VAL A O 1
ATOM 938 N N . GLU A 1 116 ? 2.880 -8.276 1.648 1.00 91.88 116 GLU A N 1
ATOM 939 C CA . GLU A 1 116 ? 2.366 -9.352 2.499 1.00 91.88 116 GLU A CA 1
ATOM 940 C C . GLU A 1 116 ? 3.153 -9.443 3.812 1.00 91.88 116 GLU A C 1
ATOM 942 O O . GLU A 1 116 ? 2.569 -9.295 4.881 1.00 91.88 116 GLU A O 1
ATOM 947 N N . LYS A 1 117 ? 4.490 -9.489 3.750 1.00 88.62 117 LYS A N 1
ATOM 948 C CA . LYS A 1 117 ? 5.351 -9.480 4.951 1.00 88.62 117 LYS A CA 1
ATOM 949 C C . LYS A 1 117 ? 5.172 -8.236 5.826 1.00 88.62 117 LYS A C 1
ATOM 951 O O . LYS A 1 117 ? 5.258 -8.307 7.048 1.00 88.62 117 LYS A O 1
ATOM 956 N N . ILE A 1 118 ? 4.964 -7.071 5.207 1.00 88.94 118 ILE A N 1
ATOM 957 C CA . ILE A 1 118 ? 4.710 -5.806 5.918 1.00 88.94 118 ILE A CA 1
ATOM 958 C C . ILE A 1 118 ? 3.363 -5.861 6.647 1.00 88.94 118 ILE A C 1
ATOM 960 O O . ILE A 1 118 ? 3.247 -5.328 7.751 1.00 88.94 118 ILE A O 1
ATOM 964 N N . LEU A 1 119 ? 2.352 -6.471 6.028 1.00 89.75 119 LEU A N 1
ATOM 965 C CA . LEU A 1 119 ? 1.034 -6.676 6.619 1.00 89.75 119 LEU A CA 1
ATOM 966 C C . LEU A 1 119 ? 1.083 -7.682 7.769 1.00 89.75 119 LEU A C 1
ATOM 968 O O . LEU A 1 119 ? 0.521 -7.384 8.816 1.00 89.75 119 LEU A O 1
ATOM 972 N N . GLU A 1 120 ? 1.782 -8.806 7.608 1.00 88.56 120 GLU A N 1
ATOM 973 C CA . GLU A 1 120 ? 2.005 -9.798 8.670 1.00 88.56 120 GLU A CA 1
ATOM 974 C C . GLU A 1 120 ? 2.693 -9.162 9.886 1.00 88.56 120 GLU A C 1
ATOM 976 O O . GLU A 1 120 ? 2.161 -9.200 10.994 1.00 88.56 120 GLU A O 1
ATOM 981 N N . GLU A 1 121 ? 3.809 -8.453 9.675 1.00 84.56 121 GLU A N 1
ATOM 982 C CA . GLU A 1 121 ? 4.491 -7.700 10.740 1.00 84.56 121 GLU A CA 1
ATOM 983 C C . GLU A 1 121 ? 3.562 -6.647 11.374 1.00 84.56 121 GLU A C 1
ATOM 985 O O . GLU A 1 121 ? 3.571 -6.423 12.587 1.00 84.56 121 GLU A O 1
ATOM 990 N N . GLY A 1 122 ? 2.752 -5.978 10.550 1.00 80.94 122 GLY A N 1
ATOM 991 C CA . GLY A 1 122 ? 1.762 -5.002 10.996 1.00 80.94 122 GLY A CA 1
ATOM 992 C C . GLY A 1 122 ? 0.594 -5.612 11.775 1.00 80.94 122 GLY A C 1
ATOM 993 O O . GLY A 1 122 ? -0.033 -4.900 12.554 1.00 80.94 122 GLY A O 1
ATOM 994 N N . GLY A 1 123 ? 0.301 -6.897 11.584 1.00 80.94 123 GLY A N 1
ATOM 995 C CA . GLY A 1 123 ? -0.692 -7.646 12.349 1.00 80.94 123 GLY A CA 1
ATOM 996 C C . GLY A 1 123 ? -0.162 -8.115 13.705 1.00 80.94 123 GLY A C 1
ATOM 997 O O . GLY A 1 123 ? -0.896 -8.092 14.696 1.00 80.94 123 GLY A O 1
ATOM 998 N N . GLU A 1 124 ? 1.128 -8.457 13.780 1.00 80.00 124 GLU A N 1
ATOM 999 C CA . GLU A 1 124 ? 1.809 -8.819 15.030 1.00 80.00 124 GLU A CA 1
ATOM 1000 C C . GLU A 1 124 ? 1.991 -7.624 15.975 1.00 80.00 124 GLU A C 1
ATOM 1002 O O . GLU A 1 124 ? 1.910 -7.774 17.200 1.00 80.00 124 GLU A O 1
ATOM 1007 N N . ILE A 1 125 ? 2.240 -6.437 15.412 1.00 78.88 125 ILE A N 1
ATOM 1008 C CA . ILE A 1 125 ? 2.456 -5.197 16.157 1.00 78.88 125 ILE A CA 1
ATOM 1009 C C . ILE A 1 125 ? 1.174 -4.352 16.101 1.00 78.88 125 ILE A C 1
ATOM 1011 O O . ILE A 1 125 ? 0.888 -3.802 15.040 1.00 78.88 125 ILE A O 1
ATOM 1015 N N . PRO A 1 126 ? 0.436 -4.145 17.212 1.00 77.38 126 PRO A N 1
ATOM 1016 C CA . PRO A 1 126 ? -0.929 -3.601 17.203 1.00 77.38 126 PRO A CA 1
ATOM 1017 C C . PRO A 1 126 ? -1.071 -2.089 16.910 1.00 77.38 126 PRO A C 1
ATOM 1019 O O . PRO A 1 126 ? -1.952 -1.401 17.431 1.00 77.38 126 PRO A O 1
ATOM 1022 N N . ARG A 1 127 ? -0.242 -1.550 16.009 1.00 85.94 127 ARG A N 1
ATOM 1023 C CA . ARG A 1 127 ? -0.270 -0.164 15.526 1.00 85.94 127 ARG A CA 1
ATOM 1024 C C . ARG A 1 127 ? -1.134 -0.019 14.281 1.00 85.94 127 ARG A C 1
ATOM 1026 O O . ARG A 1 127 ? -0.661 0.393 13.217 1.00 85.94 127 ARG A O 1
ATOM 1033 N N . TYR A 1 128 ? -2.413 -0.335 14.432 1.00 87.44 128 TYR A N 1
ATOM 1034 C CA . TYR A 1 128 ? -3.430 -0.062 13.423 1.00 87.44 128 TYR A CA 1
ATOM 1035 C C . TYR A 1 128 ? -4.627 0.696 13.985 1.00 87.44 128 TYR A C 1
ATOM 1037 O O . TYR A 1 128 ? -4.841 0.768 15.199 1.00 87.44 128 TYR A O 1
ATOM 1045 N N . ALA A 1 129 ? -5.354 1.336 13.076 1.00 89.44 129 ALA A N 1
ATOM 1046 C CA . ALA A 1 129 ? -6.561 2.088 13.352 1.00 89.44 129 ALA A CA 1
ATOM 1047 C C . ALA A 1 129 ? -7.618 1.797 12.285 1.00 89.44 129 ALA A C 1
ATOM 1049 O O . ALA A 1 129 ? -7.297 1.702 11.096 1.00 89.44 129 ALA A O 1
ATOM 1050 N N . CYS A 1 130 ? -8.869 1.722 12.725 1.00 89.06 130 CYS A N 1
ATOM 1051 C CA . CYS A 1 130 ? -10.044 1.612 11.875 1.00 89.06 130 CYS A CA 1
ATOM 1052 C C . CYS A 1 130 ? -10.885 2.883 11.999 1.00 89.06 130 CYS A C 1
ATOM 1054 O O . CYS A 1 130 ? -11.107 3.373 13.110 1.00 89.06 130 CYS A O 1
ATOM 1056 N N . PHE A 1 131 ? -11.353 3.432 10.882 1.00 89.81 131 PHE A N 1
ATOM 1057 C CA . PHE A 1 131 ? -12.237 4.598 10.895 1.00 89.81 131 PHE A CA 1
ATOM 1058 C C . PHE A 1 131 ? -13.002 4.748 9.582 1.00 89.81 131 PHE A C 1
ATOM 1060 O O . PHE A 1 131 ? -12.479 4.426 8.518 1.00 89.81 131 PHE A O 1
ATOM 1067 N N . PHE A 1 132 ? -14.191 5.342 9.644 1.00 90.19 132 PHE A N 1
ATOM 1068 C CA . PHE A 1 132 ? -14.923 5.757 8.451 1.00 90.19 132 PHE A CA 1
ATOM 1069 C C . PHE A 1 132 ? -14.343 7.059 7.875 1.00 90.19 132 PHE A C 1
ATOM 1071 O O . PHE A 1 132 ? -14.187 8.054 8.596 1.00 90.19 132 PHE A O 1
ATOM 1078 N N . SER A 1 133 ? -14.020 7.065 6.581 1.00 89.44 133 SER A N 1
ATOM 1079 C CA . SER A 1 133 ? -13.446 8.211 5.865 1.00 89.44 133 SER A CA 1
ATOM 1080 C C . SER A 1 133 ? -14.482 8.862 4.957 1.00 89.44 133 SER A C 1
ATOM 1082 O O . SER A 1 133 ? -14.884 8.255 3.968 1.00 89.44 133 SER A O 1
ATOM 1084 N N . ASP A 1 134 ? -14.842 10.126 5.204 1.00 84.75 134 ASP A N 1
ATOM 1085 C CA . ASP A 1 134 ? -15.750 10.887 4.319 1.00 84.75 134 ASP A CA 1
ATOM 1086 C C . ASP A 1 134 ? -15.216 11.015 2.904 1.00 84.75 134 ASP A C 1
ATOM 1088 O O . ASP A 1 134 ? -15.960 11.033 1.928 1.00 84.75 134 ASP A O 1
ATOM 1092 N N . LYS A 1 135 ? -13.889 11.124 2.795 1.00 85.19 135 LYS A N 1
ATOM 1093 C CA . LYS A 1 135 ? -13.219 11.285 1.510 1.00 85.19 135 LYS A CA 1
ATOM 1094 C C . LYS A 1 135 ? -13.506 10.100 0.586 1.00 85.19 135 LYS A C 1
ATOM 1096 O O . LYS A 1 135 ? -13.553 10.285 -0.628 1.00 85.19 135 LYS A O 1
ATOM 1101 N N . PHE A 1 136 ? -13.627 8.907 1.158 1.00 83.12 136 PHE A N 1
ATOM 1102 C CA . PHE A 1 136 ? -13.817 7.658 0.424 1.00 83.12 136 PHE A CA 1
ATOM 1103 C C . PHE A 1 136 ? -15.197 7.039 0.634 1.00 83.12 136 PHE A C 1
ATOM 1105 O O . PHE A 1 136 ? -15.522 6.067 -0.038 1.00 83.12 136 PHE A O 1
ATOM 1112 N N . ASN A 1 137 ? -15.995 7.606 1.540 1.00 88.00 137 ASN A N 1
ATOM 1113 C CA . ASN A 1 137 ? -17.303 7.111 1.944 1.00 88.00 137 ASN A CA 1
ATOM 1114 C C . ASN A 1 137 ? -17.284 5.612 2.314 1.00 88.00 137 ASN A C 1
ATOM 1116 O O . ASN A 1 137 ? -18.152 4.850 1.898 1.00 88.00 137 ASN A O 1
ATOM 1120 N N . THR A 1 138 ? -16.247 5.175 3.036 1.00 89.94 138 THR A N 1
ATOM 1121 C CA . THR A 1 138 ? -16.063 3.777 3.462 1.00 89.94 138 THR A CA 1
ATOM 1122 C C . THR A 1 138 ? -15.149 3.680 4.687 1.00 89.94 138 THR A C 1
ATOM 1124 O O . THR A 1 138 ? -14.434 4.634 5.022 1.00 89.94 138 THR A O 1
ATOM 1127 N N . ASP A 1 139 ? -15.147 2.516 5.336 1.00 89.44 139 ASP A N 1
ATOM 1128 C CA . ASP A 1 139 ? -14.226 2.184 6.417 1.00 89.44 139 ASP A CA 1
ATOM 1129 C C . ASP A 1 139 ? -12.806 1.957 5.901 1.00 89.44 139 ASP A C 1
ATOM 1131 O O . ASP A 1 139 ? -12.565 1.315 4.879 1.00 89.44 139 ASP A O 1
ATOM 1135 N N . ILE A 1 140 ? -11.838 2.479 6.640 1.00 91.19 140 ILE A N 1
ATOM 1136 C CA . ILE A 1 140 ? -10.418 2.421 6.328 1.00 91.19 140 ILE A CA 1
ATOM 1137 C C . ILE A 1 140 ? -9.701 1.642 7.420 1.00 91.19 140 ILE A C 1
ATOM 1139 O O . ILE A 1 140 ? -9.865 1.933 8.602 1.00 91.19 140 ILE A O 1
ATOM 1143 N N . PHE A 1 141 ? -8.853 0.707 7.002 1.00 90.62 141 PHE A N 1
ATOM 1144 C CA . PHE A 1 141 ? -7.815 0.103 7.827 1.00 90.62 141 PHE A CA 1
ATOM 1145 C C . PHE A 1 141 ? -6.486 0.812 7.559 1.00 90.62 141 PHE A C 1
ATOM 1147 O O . PHE A 1 141 ? -6.097 1.017 6.403 1.00 90.62 141 PHE A O 1
ATOM 1154 N N . TYR A 1 142 ? -5.787 1.198 8.621 1.00 91.06 142 TYR A N 1
ATOM 1155 C CA . TYR A 1 142 ? -4.531 1.940 8.545 1.00 91.06 142 TYR A CA 1
ATOM 1156 C C . TYR A 1 142 ? -3.511 1.328 9.499 1.00 91.06 142 TYR A C 1
ATOM 1158 O O . TYR A 1 142 ? -3.786 1.282 10.692 1.00 91.06 142 TYR A O 1
ATOM 1166 N N . ALA A 1 143 ? -2.340 0.913 9.013 1.00 89.81 143 ALA A N 1
ATOM 1167 C CA . ALA A 1 143 ? -1.308 0.270 9.831 1.00 89.81 143 ALA A CA 1
ATOM 1168 C C . ALA A 1 143 ? 0.083 0.889 9.639 1.00 89.81 143 ALA A C 1
ATOM 1170 O O . ALA A 1 143 ? 0.422 1.381 8.556 1.00 89.81 143 ALA A O 1
ATOM 1171 N N . VAL A 1 144 ? 0.886 0.858 10.708 1.00 88.06 144 VAL A N 1
ATOM 1172 C CA . VAL A 1 144 ? 2.260 1.388 10.753 1.00 88.06 144 VAL A CA 1
ATOM 1173 C C . VAL A 1 144 ? 3.225 0.363 11.392 1.00 88.06 144 VAL A C 1
ATOM 1175 O O . VAL A 1 144 ? 3.493 0.414 12.600 1.00 88.06 144 VAL A O 1
ATOM 1178 N N . PRO A 1 145 ? 3.772 -0.584 10.608 1.00 83.12 145 PRO A N 1
ATOM 1179 C CA . PRO A 1 145 ? 4.813 -1.520 11.059 1.00 83.12 145 PRO A CA 1
ATOM 1180 C C . PRO A 1 145 ? 6.164 -0.842 11.373 1.00 83.12 145 PRO A C 1
ATOM 1182 O O . PRO A 1 145 ? 6.361 0.350 11.119 1.00 83.12 145 PRO A O 1
ATOM 1185 N N . ASN A 1 146 ? 7.122 -1.584 11.955 1.00 79.19 146 ASN A N 1
ATOM 1186 C CA . ASN A 1 146 ? 8.424 -1.029 12.376 1.00 79.19 146 ASN A CA 1
ATOM 1187 C C . ASN A 1 146 ? 9.290 -0.617 11.183 1.00 79.19 146 ASN A C 1
ATOM 1189 O O . ASN A 1 146 ? 10.116 0.291 11.302 1.00 79.19 146 ASN A O 1
ATOM 1193 N N . ARG A 1 147 ? 9.059 -1.219 10.012 1.00 79.38 147 ARG A N 1
ATOM 1194 C CA . ARG A 1 147 ? 9.750 -0.893 8.754 1.00 79.38 147 ARG A CA 1
ATOM 1195 C C . ARG A 1 147 ? 9.495 0.523 8.218 1.00 79.38 147 ARG A C 1
ATOM 1197 O O . ARG A 1 147 ? 9.917 0.819 7.105 1.00 79.38 147 ARG A O 1
ATOM 1204 N N . LYS A 1 148 ? 8.836 1.406 8.985 1.00 80.75 148 LYS A N 1
ATOM 1205 C CA . LYS A 1 148 ? 8.505 2.798 8.611 1.00 80.75 148 LYS A CA 1
ATOM 1206 C C . LYS A 1 148 ? 7.614 2.898 7.370 1.00 80.75 148 LYS A C 1
ATOM 1208 O O . LYS A 1 148 ? 7.511 3.954 6.745 1.00 80.75 148 LYS A O 1
ATOM 1213 N N . VAL A 1 149 ? 6.938 1.803 7.044 1.00 85.00 149 VAL A N 1
ATOM 1214 C CA . VAL A 1 149 ? 5.951 1.731 5.976 1.00 85.00 149 VAL A CA 1
ATOM 1215 C C . VAL A 1 149 ? 4.582 2.038 6.549 1.00 85.00 149 VAL A C 1
ATOM 1217 O O . VAL A 1 149 ? 4.288 1.732 7.700 1.00 85.00 149 VAL A O 1
ATOM 1220 N N . VAL A 1 150 ? 3.752 2.664 5.734 1.00 88.75 150 VAL A N 1
ATOM 1221 C CA . VAL A 1 150 ? 2.344 2.873 6.010 1.00 88.75 150 VAL A CA 1
ATOM 1222 C C . VAL A 1 150 ? 1.531 2.024 5.058 1.00 88.75 150 VAL A C 1
ATOM 1224 O O . VAL A 1 150 ? 1.685 2.136 3.841 1.00 88.75 150 VAL A O 1
ATOM 1227 N N . VAL A 1 151 ? 0.630 1.237 5.629 1.00 91.25 151 VAL A N 1
ATOM 1228 C CA . VAL A 1 151 ? -0.355 0.450 4.899 1.00 91.25 151 VAL A CA 1
ATOM 1229 C C . VAL A 1 151 ? -1.722 1.088 5.081 1.00 91.25 151 VAL A C 1
ATOM 1231 O O . VAL A 1 151 ? -2.111 1.433 6.197 1.00 91.25 151 VAL A O 1
ATOM 1234 N N . LYS A 1 152 ? -2.459 1.246 3.983 1.00 92.50 152 LYS A N 1
ATOM 1235 C CA . LYS A 1 152 ? -3.831 1.743 4.013 1.00 92.50 152 LYS A CA 1
ATOM 1236 C C . LYS A 1 152 ? -4.718 0.935 3.079 1.00 92.50 152 LYS A C 1
ATOM 1238 O O . LYS A 1 152 ? -4.435 0.837 1.883 1.00 92.50 152 LYS A O 1
ATOM 1243 N N . ALA A 1 153 ? -5.820 0.428 3.610 1.00 92.75 153 ALA A N 1
ATOM 1244 C CA . ALA A 1 153 ? -6.804 -0.352 2.878 1.00 92.75 153 ALA A CA 1
ATOM 1245 C C . ALA A 1 153 ? -8.217 0.190 3.117 1.00 92.75 153 ALA A C 1
ATOM 1247 O O . ALA A 1 153 ? -8.497 0.755 4.172 1.00 92.75 153 ALA A O 1
ATOM 1248 N N . ALA A 1 154 ? -9.095 0.024 2.135 1.00 91.44 154 ALA A N 1
ATOM 1249 C CA . ALA A 1 154 ? -10.497 0.422 2.214 1.00 91.44 154 ALA A CA 1
ATOM 1250 C C . ALA A 1 154 ? -11.401 -0.805 2.236 1.00 91.44 154 ALA A C 1
ATOM 1252 O O . ALA A 1 154 ? -11.159 -1.758 1.495 1.00 91.44 154 ALA A O 1
ATOM 1253 N N . LEU A 1 155 ? -12.431 -0.780 3.073 1.00 90.00 155 LEU A N 1
ATOM 1254 C CA . LEU A 1 155 ? -13.399 -1.854 3.181 1.00 90.00 155 LEU A CA 1
ATOM 1255 C C . LEU A 1 155 ? -14.277 -1.892 1.929 1.00 90.00 155 LEU A C 1
ATOM 1257 O O . LEU A 1 155 ? -14.730 -0.858 1.426 1.00 90.00 155 LEU A O 1
ATOM 1261 N N . HIS A 1 156 ? -14.515 -3.098 1.427 1.00 86.06 156 HIS A N 1
ATOM 1262 C CA . HIS A 1 156 ? -15.440 -3.347 0.339 1.00 86.06 156 HIS A CA 1
ATOM 1263 C C . HIS A 1 156 ? -16.207 -4.652 0.584 1.00 86.06 156 HIS A C 1
ATOM 1265 O O . HIS A 1 156 ? -15.683 -5.753 0.395 1.00 86.06 156 HIS A O 1
ATOM 1271 N N . GLY A 1 157 ? -17.466 -4.519 1.005 1.00 85.56 157 GLY A N 1
ATOM 1272 C CA . GLY A 1 157 ? -18.236 -5.644 1.526 1.00 85.56 157 GLY A CA 1
ATOM 1273 C C . GLY A 1 157 ? -17.628 -6.128 2.842 1.00 85.56 157 GLY A C 1
ATOM 1274 O O . GLY A 1 157 ? -17.539 -5.365 3.797 1.00 85.56 157 GLY A O 1
ATOM 1275 N N . ASP A 1 158 ? -17.181 -7.379 2.866 1.00 84.88 158 ASP A N 1
ATOM 1276 C CA . ASP A 1 158 ? -16.549 -8.047 4.011 1.00 84.88 158 ASP A CA 1
ATOM 1277 C C . ASP A 1 158 ? -15.013 -8.116 3.917 1.00 84.88 158 ASP A C 1
ATOM 1279 O O . ASP A 1 158 ? -14.360 -8.704 4.777 1.00 84.88 158 ASP A O 1
ATOM 1283 N N . THR A 1 159 ? -14.430 -7.552 2.855 1.00 89.12 159 THR A N 1
ATOM 1284 C CA . THR A 1 159 ? -13.010 -7.705 2.522 1.00 89.12 159 THR A CA 1
ATOM 1285 C C . THR A 1 159 ? -12.365 -6.340 2.304 1.00 89.12 159 THR A C 1
ATOM 1287 O O . THR A 1 159 ? -12.907 -5.480 1.607 1.00 89.12 159 THR A O 1
ATOM 1290 N N . TYR A 1 160 ? -11.175 -6.128 2.858 1.00 91.06 160 TYR A N 1
ATOM 1291 C CA . TYR A 1 160 ? -10.397 -4.924 2.590 1.00 91.06 160 TYR A CA 1
ATOM 1292 C C . TYR A 1 160 ? -9.722 -4.988 1.220 1.00 91.06 160 TYR A C 1
ATOM 1294 O O . TYR A 1 160 ? -9.255 -6.032 0.786 1.00 91.06 160 TYR A O 1
ATOM 1302 N N . ASN A 1 161 ? -9.605 -3.857 0.539 1.00 92.69 161 ASN A N 1
ATOM 1303 C CA . ASN A 1 161 ? -8.763 -3.700 -0.639 1.00 92.69 161 ASN A CA 1
ATOM 1304 C C . ASN A 1 161 ? -7.593 -2.787 -0.286 1.00 92.69 161 ASN A C 1
ATOM 1306 O O . ASN A 1 161 ? -7.801 -1.627 0.090 1.00 92.69 161 ASN A O 1
ATOM 1310 N N . LEU A 1 162 ? -6.369 -3.296 -0.414 1.00 92.75 162 LEU A N 1
ATOM 1311 C CA . LEU A 1 162 ? -5.173 -2.496 -0.202 1.00 92.75 162 LEU A CA 1
ATOM 1312 C C . LEU A 1 162 ? -5.124 -1.366 -1.233 1.00 92.75 162 LEU A C 1
ATOM 1314 O O . LEU A 1 162 ? -5.043 -1.603 -2.437 1.00 92.75 162 LEU A O 1
ATOM 1318 N N . MET A 1 163 ? -5.169 -0.129 -0.745 1.00 87.25 163 MET A N 1
ATOM 1319 C CA . MET A 1 163 ? -5.123 1.058 -1.593 1.00 87.25 163 MET A CA 1
ATOM 1320 C C . MET A 1 163 ? -3.697 1.522 -1.823 1.00 87.25 163 MET A C 1
ATOM 1322 O O . MET A 1 163 ? -3.351 1.982 -2.901 1.00 87.25 163 MET A O 1
ATOM 1326 N N . THR A 1 164 ? -2.881 1.500 -0.774 1.00 85.00 164 THR A N 1
ATOM 1327 C CA . THR A 1 164 ? -1.516 1.989 -0.859 1.00 85.00 164 THR A CA 1
ATOM 1328 C C . THR A 1 164 ? -0.655 1.358 0.211 1.00 85.00 164 THR A C 1
ATOM 1330 O O . THR A 1 164 ? -1.095 1.093 1.334 1.00 85.00 164 THR A O 1
ATOM 1333 N N . CYS A 1 165 ? 0.600 1.183 -0.158 1.00 85.75 165 CYS A N 1
ATOM 1334 C CA . CYS A 1 165 ? 1.690 0.906 0.742 1.00 85.75 165 CYS A CA 1
ATOM 1335 C C . CYS A 1 165 ? 2.767 1.936 0.401 1.00 85.75 165 CYS A C 1
ATOM 1337 O O . CYS A 1 165 ? 3.132 2.053 -0.768 1.00 85.75 165 CYS A O 1
ATOM 1339 N N . TYR A 1 166 ? 3.238 2.735 1.359 1.00 82.75 166 TYR A N 1
ATOM 1340 C CA . TYR A 1 166 ? 4.282 3.736 1.094 1.00 82.75 166 TYR A CA 1
ATOM 1341 C C . TYR A 1 166 ? 5.258 3.863 2.261 1.00 82.75 166 TYR A C 1
ATOM 1343 O O . TYR A 1 166 ? 4.860 3.866 3.425 1.00 82.75 166 TYR A O 1
ATOM 1351 N N . ASN A 1 167 ? 6.548 3.987 1.951 1.00 78.62 167 ASN A N 1
ATOM 1352 C CA . ASN A 1 167 ? 7.573 4.227 2.959 1.00 78.62 167 ASN A CA 1
ATOM 1353 C C . ASN A 1 167 ? 7.598 5.709 3.364 1.00 78.62 167 ASN A C 1
ATOM 1355 O O . ASN A 1 167 ? 7.455 6.608 2.530 1.00 78.62 167 ASN A O 1
ATOM 1359 N N . LEU A 1 168 ? 7.813 5.980 4.646 1.00 74.44 168 LEU A N 1
ATOM 1360 C CA . LEU A 1 168 ? 8.086 7.316 5.151 1.00 74.44 168 LEU A CA 1
ATOM 1361 C C . LEU A 1 168 ? 9.594 7.584 5.181 1.00 74.44 168 LEU A C 1
ATOM 1363 O O . LEU A 1 168 ? 10.421 6.694 5.328 1.00 74.44 168 LEU A O 1
ATOM 1367 N N . TRP A 1 169 ? 9.962 8.851 4.998 1.00 64.81 169 TRP A N 1
ATOM 1368 C CA . TRP A 1 169 ? 11.355 9.263 4.818 1.00 64.81 169 TRP A CA 1
ATOM 1369 C C . TRP A 1 169 ? 12.292 8.742 5.918 1.00 64.81 169 TRP A C 1
ATOM 1371 O O . TRP A 1 169 ? 11.987 8.827 7.108 1.00 64.81 169 TRP A O 1
ATOM 1381 N N . SER A 1 170 ? 13.478 8.287 5.499 1.00 64.81 170 SER A N 1
ATOM 1382 C CA . SER A 1 170 ? 14.483 7.588 6.316 1.00 64.81 170 SER A CA 1
ATOM 1383 C C . SER A 1 170 ? 14.929 8.332 7.581 1.00 64.81 170 SER A C 1
ATOM 1385 O O . SER A 1 170 ? 15.348 7.689 8.543 1.00 64.81 170 SER A O 1
ATOM 1387 N N . GLY A 1 171 ? 14.803 9.661 7.606 1.00 72.06 171 GLY A N 1
ATOM 1388 C CA . GLY A 1 171 ? 15.240 10.507 8.718 1.00 72.06 171 GLY A CA 1
ATOM 1389 C C . GLY A 1 171 ? 14.290 10.599 9.915 1.00 72.06 171 GLY A C 1
ATOM 1390 O O . GLY A 1 171 ? 14.695 11.165 10.923 1.00 72.06 171 GLY A O 1
ATOM 1391 N N . LEU A 1 172 ? 13.057 10.086 9.828 1.00 82.00 172 LEU A N 1
ATOM 1392 C CA . LEU A 1 172 ? 12.106 10.135 10.947 1.00 82.00 172 LEU A CA 1
ATOM 1393 C C . LEU A 1 172 ? 12.193 8.881 11.818 1.00 82.00 172 LEU A C 1
ATOM 1395 O O . LEU A 1 172 ? 12.368 7.770 11.301 1.00 82.00 172 LEU A O 1
ATOM 1399 N N . SER A 1 173 ? 12.045 9.038 13.131 1.00 85.06 173 SER A N 1
ATOM 1400 C CA . SER A 1 173 ? 11.852 7.908 14.046 1.00 85.06 173 SER A CA 1
ATOM 1401 C C . SER A 1 173 ? 10.470 7.265 13.839 1.00 85.06 173 SER A C 1
ATOM 1403 O O . SER A 1 173 ? 9.565 7.870 13.258 1.00 85.06 173 SER A O 1
ATOM 1405 N N . VAL A 1 174 ? 10.287 6.026 14.310 1.00 82.75 174 VAL A N 1
ATOM 1406 C CA . VAL A 1 174 ? 8.971 5.354 14.271 1.00 82.75 174 VAL A CA 1
ATOM 1407 C C . VAL A 1 174 ? 7.932 6.152 15.070 1.00 82.75 174 VAL A C 1
ATOM 1409 O O . VAL A 1 174 ? 6.796 6.288 14.633 1.00 82.75 174 VAL A O 1
ATOM 1412 N N . GLU A 1 175 ? 8.333 6.762 16.185 1.00 84.75 175 GLU A N 1
ATOM 1413 C CA . GLU A 1 175 ? 7.478 7.626 17.006 1.00 84.75 175 GLU A CA 1
ATOM 1414 C C . GLU A 1 175 ? 6.993 8.866 16.237 1.00 84.75 175 GLU A C 1
ATOM 1416 O O . GLU A 1 175 ? 5.792 9.141 16.184 1.00 84.75 175 GLU A O 1
ATOM 1421 N N . GLU A 1 176 ? 7.902 9.582 15.564 1.00 87.31 176 GLU A N 1
ATOM 1422 C CA . GLU A 1 176 ? 7.548 10.744 14.738 1.00 87.31 176 GLU A CA 1
ATOM 1423 C C . GLU A 1 176 ? 6.603 10.351 13.597 1.00 87.31 176 GLU A C 1
ATOM 1425 O O . GLU A 1 176 ? 5.658 11.074 13.269 1.00 87.31 176 GLU A O 1
ATOM 1430 N N . ILE A 1 177 ? 6.840 9.183 13.001 1.00 87.69 177 ILE A N 1
ATOM 1431 C CA . ILE A 1 177 ? 5.985 8.596 11.972 1.00 87.69 177 ILE A CA 1
ATOM 1432 C C . ILE A 1 177 ? 4.580 8.327 12.518 1.00 87.69 177 ILE A C 1
ATOM 1434 O O . ILE A 1 177 ? 3.606 8.759 11.892 1.00 87.69 177 ILE A O 1
ATOM 1438 N N . CYS A 1 178 ? 4.473 7.663 13.670 1.00 87.69 178 CYS A N 1
ATOM 1439 C CA . CYS A 1 178 ? 3.204 7.362 14.326 1.00 87.69 178 CYS A CA 1
ATOM 1440 C C . CYS A 1 178 ? 2.425 8.646 14.616 1.00 87.69 178 CYS A C 1
ATOM 1442 O O . CYS A 1 178 ? 1.249 8.736 14.266 1.00 87.69 178 CYS A O 1
ATOM 1444 N N . GLN A 1 179 ? 3.078 9.673 15.166 1.00 87.94 179 GLN A N 1
ATOM 1445 C CA . GLN A 1 179 ? 2.426 10.947 15.465 1.00 87.94 179 GLN A CA 1
ATOM 1446 C C . GLN A 1 179 ? 1.888 11.638 14.202 1.00 87.94 179 GLN A C 1
ATOM 1448 O O . GLN A 1 179 ? 0.742 12.091 14.177 1.00 87.94 179 GLN A O 1
ATOM 1453 N N . LEU A 1 180 ? 2.672 11.660 13.120 1.00 89.00 180 LEU A N 1
ATOM 1454 C CA . LEU A 1 180 ? 2.230 12.213 11.837 1.00 89.00 180 LEU A CA 1
ATOM 1455 C C . LEU A 1 180 ? 1.053 11.433 11.240 1.00 89.00 180 LEU A C 1
ATOM 1457 O O . LEU A 1 180 ? 0.154 12.039 10.653 1.00 89.00 180 LEU A O 1
ATOM 1461 N N . GLN A 1 181 ? 1.049 10.101 11.355 1.00 90.31 181 GLN A N 1
ATOM 1462 C CA . GLN A 1 181 ? -0.062 9.301 10.839 1.00 90.31 181 GLN A CA 1
ATOM 1463 C C . GLN A 1 181 ? -1.321 9.457 11.691 1.00 90.31 181 GLN A C 1
ATOM 1465 O O . GLN A 1 181 ? -2.400 9.565 11.116 1.00 90.31 181 GLN A O 1
ATOM 1470 N N . LYS A 1 182 ? -1.211 9.582 13.020 1.00 90.00 182 LYS A N 1
ATOM 1471 C CA . LYS A 1 182 ? -2.366 9.897 13.877 1.00 90.00 182 LYS A CA 1
ATOM 1472 C C . LYS A 1 182 ? -3.053 11.185 13.455 1.00 90.00 182 LYS A C 1
ATOM 1474 O O . LYS A 1 182 ? -4.269 11.209 13.298 1.00 90.00 182 LYS A O 1
ATOM 1479 N N . GLU A 1 183 ? -2.282 12.251 13.239 1.00 89.62 183 GLU A N 1
ATOM 1480 C CA . GLU A 1 183 ? -2.829 13.537 12.794 1.00 89.62 183 GLU A CA 1
ATOM 1481 C C . GLU A 1 183 ? -3.556 13.408 11.451 1.00 89.62 183 GLU A C 1
ATOM 1483 O O . GLU A 1 183 ? -4.635 13.979 11.281 1.00 89.62 183 GLU A O 1
ATOM 1488 N N . LYS A 1 184 ? -3.004 12.624 10.515 1.00 89.88 184 LYS A N 1
ATOM 1489 C CA . LYS A 1 184 ? -3.660 12.341 9.233 1.00 89.88 184 LYS A CA 1
ATOM 1490 C C . LYS A 1 184 ? -4.961 11.567 9.416 1.00 89.88 184 LYS A C 1
ATOM 1492 O O . LYS A 1 184 ? -5.972 12.005 8.876 1.00 89.88 184 LYS A O 1
ATOM 1497 N N . ILE A 1 185 ? -4.947 10.481 10.189 1.00 91.19 185 ILE A N 1
ATOM 1498 C CA . ILE A 1 185 ? -6.130 9.661 10.488 1.00 91.19 185 ILE A CA 1
ATOM 1499 C C . ILE A 1 185 ? -7.232 10.537 11.093 1.00 91.19 185 ILE A C 1
ATOM 1501 O O . ILE A 1 185 ? -8.338 10.597 10.567 1.00 91.19 185 ILE A O 1
ATOM 1505 N N . LEU A 1 186 ? -6.906 11.323 12.123 1.00 90.69 186 LEU A N 1
ATOM 1506 C CA . LEU A 1 186 ? -7.847 12.231 12.788 1.00 90.69 186 LEU A CA 1
ATOM 1507 C C . LEU A 1 186 ? -8.358 13.371 11.894 1.00 90.69 186 LEU A C 1
ATOM 1509 O O . LEU A 1 186 ? -9.359 14.004 12.233 1.00 90.69 186 LEU A O 1
ATOM 1513 N N . SER A 1 187 ? -7.641 13.701 10.818 1.00 89.12 187 SER A N 1
ATOM 1514 C CA . SER A 1 187 ? -8.069 14.698 9.829 1.00 89.12 187 SER A CA 1
ATOM 1515 C C . SER A 1 187 ? -8.922 14.114 8.707 1.00 89.12 187 SER A C 1
ATOM 1517 O O . SER A 1 187 ? -9.629 14.863 8.042 1.00 89.12 187 SER A O 1
ATOM 1519 N N . GLU A 1 188 ? -8.814 12.806 8.475 1.00 89.56 188 GLU A N 1
ATOM 1520 C CA . GLU A 1 188 ? -9.519 12.093 7.414 1.00 89.56 188 GLU A CA 1
ATOM 1521 C C . GLU A 1 188 ? -10.819 11.449 7.914 1.00 89.56 188 GLU A C 1
ATOM 1523 O O . GLU A 1 188 ? -11.783 11.348 7.160 1.00 89.56 188 GLU A O 1
ATOM 1528 N N . ALA A 1 189 ? -10.851 11.029 9.178 1.00 88.62 189 ALA A N 1
ATOM 1529 C CA . ALA A 1 189 ? -12.027 10.429 9.785 1.00 88.62 189 ALA A CA 1
ATOM 1530 C C . ALA A 1 189 ? -13.212 11.404 9.823 1.00 88.62 189 ALA A C 1
ATOM 1532 O O . ALA A 1 189 ? -13.049 12.550 10.251 1.00 88.62 189 ALA A O 1
ATOM 1533 N N . PHE A 1 190 ? -14.407 10.910 9.471 1.00 81.62 190 PHE A N 1
ATOM 1534 C CA . PHE A 1 190 ? -15.670 11.666 9.539 1.00 81.62 190 PHE A CA 1
ATOM 1535 C C . PHE A 1 190 ? -15.862 12.325 10.904 1.00 81.62 190 PHE A C 1
ATOM 1537 O O . PHE A 1 190 ? -16.191 13.501 11.037 1.00 81.62 190 PHE A O 1
ATOM 1544 N N . THR A 1 191 ? -15.621 11.546 11.958 1.00 80.94 191 THR A N 1
ATOM 1545 C CA . THR A 1 191 ? -15.675 12.019 13.335 1.00 80.94 191 THR A CA 1
ATOM 1546 C C . THR A 1 191 ? -14.499 11.453 14.111 1.00 80.94 191 THR A C 1
ATOM 1548 O O . THR A 1 191 ? -14.336 10.241 14.218 1.00 80.94 191 THR A O 1
ATOM 1551 N N . ARG A 1 192 ? -13.713 12.333 14.744 1.00 77.81 192 ARG A N 1
ATOM 1552 C CA . ARG A 1 192 ? -12.546 11.943 15.560 1.00 77.81 192 ARG A CA 1
ATOM 1553 C C . ARG A 1 192 ? -12.866 10.943 16.673 1.00 77.81 192 ARG A C 1
ATOM 1555 O O . ARG A 1 192 ? -11.997 10.173 17.054 1.00 77.81 192 ARG A O 1
ATOM 1562 N N . LYS A 1 193 ? -14.091 10.985 17.204 1.00 72.81 193 LYS A N 1
ATOM 1563 C CA . LYS A 1 193 ? -14.568 10.090 18.270 1.00 72.81 193 LYS A CA 1
ATOM 1564 C C . LYS A 1 193 ? -14.806 8.651 17.798 1.00 72.81 193 LYS A C 1
ATOM 1566 O O . LYS A 1 193 ? -14.863 7.768 18.638 1.00 72.81 193 LYS A O 1
ATOM 1571 N N . ASN A 1 194 ? -14.908 8.428 16.487 1.00 78.38 194 ASN A N 1
ATOM 1572 C CA . ASN A 1 194 ? -15.206 7.122 15.896 1.00 78.38 194 ASN A CA 1
ATOM 1573 C C . ASN A 1 194 ? -13.954 6.472 15.287 1.00 78.38 194 ASN A C 1
ATOM 1575 O O . ASN A 1 194 ? -14.062 5.574 14.458 1.00 78.38 194 ASN A O 1
ATOM 1579 N N . VAL A 1 195 ? -12.762 6.951 15.660 1.00 86.88 195 VAL A N 1
ATOM 1580 C CA . VAL A 1 195 ? -11.511 6.275 15.319 1.00 86.88 195 VAL A CA 1
ATOM 1581 C C . VAL A 1 195 ? -11.254 5.205 16.367 1.00 86.88 195 VAL A C 1
ATOM 1583 O O . VAL A 1 195 ? -11.095 5.515 17.548 1.00 86.88 195 VAL A O 1
ATOM 1586 N N . ILE A 1 196 ? -11.196 3.957 15.921 1.00 86.25 196 ILE A N 1
ATOM 1587 C CA . ILE A 1 196 ? -10.894 2.805 16.763 1.00 86.25 196 ILE A CA 1
ATOM 1588 C C . ILE A 1 196 ? -9.410 2.505 16.614 1.00 86.25 196 ILE A C 1
ATOM 1590 O O . ILE A 1 196 ? -8.950 2.079 15.556 1.00 86.25 196 ILE A O 1
ATOM 1594 N N . TRP A 1 197 ? -8.655 2.756 17.676 1.00 85.81 197 TRP A N 1
ATOM 1595 C CA . TRP A 1 197 ? -7.242 2.401 17.768 1.00 85.81 197 TRP A CA 1
ATOM 1596 C C . TRP A 1 197 ? -7.130 0.984 18.312 1.00 85.81 197 TRP A C 1
ATOM 1598 O O . TRP A 1 197 ? -7.823 0.664 19.276 1.00 85.81 197 TRP A O 1
ATOM 1608 N N . CYS A 1 198 ? -6.274 0.146 17.724 1.00 79.69 198 CYS A N 1
ATOM 1609 C CA . CYS A 1 198 ? -6.159 -1.223 18.212 1.00 79.69 198 CYS A CA 1
ATOM 1610 C C . CYS A 1 198 ? -5.523 -1.316 19.595 1.00 79.69 198 CYS A C 1
ATOM 1612 O O . CYS A 1 198 ? -6.126 -1.830 20.530 1.00 79.69 198 CYS A O 1
ATOM 1614 N N . ASP A 1 199 ? -4.325 -0.752 19.714 1.00 75.38 199 ASP A N 1
ATOM 1615 C CA . ASP A 1 199 ? -3.622 -0.577 20.972 1.00 75.38 199 ASP A CA 1
ATOM 1616 C C . ASP A 1 199 ? -3.081 0.854 21.019 1.00 75.38 199 ASP A C 1
ATOM 1618 O O . ASP A 1 199 ? -2.080 1.191 20.377 1.00 75.38 199 ASP A O 1
ATOM 1622 N N . GLN A 1 200 ? -3.779 1.724 21.749 1.00 67.94 200 GLN A N 1
ATOM 1623 C CA . GLN A 1 200 ? -3.422 3.136 21.863 1.00 67.94 200 GLN A CA 1
ATOM 1624 C C . GLN A 1 200 ? -2.008 3.333 22.444 1.00 67.94 200 GLN A C 1
ATOM 1626 O O . GLN A 1 200 ? -1.348 4.309 22.078 1.00 67.94 200 GLN A O 1
ATOM 1631 N N . GLU A 1 201 ? -1.515 2.411 23.278 1.00 71.06 201 GLU A N 1
ATOM 1632 C CA . GLU A 1 201 ? -0.165 2.460 23.854 1.00 71.06 201 GLU A CA 1
ATOM 1633 C C . GLU A 1 201 ? 0.900 2.153 22.802 1.00 71.06 201 GLU A C 1
ATOM 1635 O O . GLU A 1 201 ? 1.876 2.894 22.685 1.00 71.06 201 GLU A O 1
ATOM 1640 N N . SER A 1 202 ? 0.675 1.155 21.941 1.00 70.19 202 SER A N 1
ATOM 1641 C CA . SER A 1 202 ? 1.591 0.865 20.825 1.00 70.19 202 SER A CA 1
ATOM 1642 C C . SER A 1 202 ? 1.746 2.053 19.869 1.00 70.19 202 SER A C 1
ATOM 1644 O O . SER A 1 202 ? 2.816 2.291 19.303 1.00 70.19 202 SER A O 1
ATOM 1646 N N . TRP A 1 203 ? 0.682 2.837 19.703 1.00 73.88 203 TRP A N 1
ATOM 1647 C CA . TRP A 1 203 ? 0.698 4.072 18.933 1.00 73.88 203 TRP A CA 1
ATOM 1648 C C . TRP A 1 203 ? 1.373 5.222 19.696 1.00 73.88 203 TRP A C 1
ATOM 1650 O O . TRP A 1 203 ? 1.959 6.110 19.069 1.00 73.88 203 TRP A O 1
ATOM 1660 N N . ASN A 1 204 ? 1.267 5.251 21.023 1.00 64.88 204 ASN A N 1
ATOM 1661 C CA . ASN A 1 204 ? 1.870 6.215 21.946 1.00 64.88 204 ASN A CA 1
ATOM 1662 C C . ASN A 1 204 ? 3.167 5.654 22.556 1.00 64.88 204 ASN A C 1
ATOM 1664 O O . ASN A 1 204 ? 3.270 5.657 23.777 1.00 64.88 204 ASN A O 1
ATOM 1668 N N . LEU A 1 205 ? 4.113 5.166 21.733 1.00 57.56 205 LEU A N 1
ATOM 1669 C CA . LEU A 1 205 ? 5.418 4.616 22.155 1.00 57.56 205 LEU A CA 1
ATOM 1670 C C . LEU A 1 205 ? 6.010 5.423 23.338 1.00 57.56 205 LEU A C 1
ATOM 1672 O O . LEU A 1 205 ? 6.642 6.448 23.125 1.00 57.56 205 LEU A O 1
ATOM 1676 N N . HIS A 1 206 ? 5.715 4.977 24.563 1.00 43.88 206 HIS A N 1
ATOM 1677 C CA . HIS A 1 206 ? 5.919 5.629 25.862 1.00 43.88 206 HIS A CA 1
ATOM 1678 C C . HIS A 1 206 ? 5.814 7.175 25.931 1.00 43.88 206 HIS A C 1
ATOM 1680 O O . HIS A 1 206 ? 6.804 7.891 25.793 1.00 43.88 206 HIS A O 1
ATOM 1686 N N . GLU A 1 207 ? 4.669 7.689 26.405 1.00 42.25 207 GLU A N 1
ATOM 1687 C CA . GLU A 1 207 ? 4.645 8.886 27.276 1.00 42.25 207 GLU A CA 1
ATOM 1688 C C . GLU A 1 207 ? 5.122 8.539 28.710 1.00 42.25 207 GLU A C 1
ATOM 1690 O O . GLU A 1 207 ? 4.570 9.026 29.690 1.00 42.25 207 GLU A O 1
ATOM 1695 N N . ASP A 1 208 ? 6.149 7.702 28.889 1.00 36.72 208 ASP A N 1
ATOM 1696 C CA . ASP A 1 208 ? 6.636 7.378 30.235 1.00 36.72 208 ASP A CA 1
ATOM 1697 C C . ASP A 1 208 ? 7.781 8.299 30.677 1.00 36.72 208 ASP A C 1
ATOM 1699 O O . ASP A 1 208 ? 8.900 8.281 30.165 1.00 36.72 208 ASP A O 1
ATOM 1703 N N . ASN A 1 209 ? 7.477 9.081 31.716 1.00 36.31 209 ASN A N 1
ATOM 1704 C CA . ASN A 1 209 ? 8.408 9.593 32.721 1.00 36.31 209 ASN A CA 1
ATOM 1705 C C . ASN A 1 209 ? 9.535 10.528 32.253 1.00 36.31 209 ASN A C 1
ATOM 1707 O O . ASN A 1 209 ? 10.717 10.289 32.504 1.00 36.31 209 ASN A O 1
ATOM 1711 N N . ARG A 1 210 ? 9.181 11.720 31.754 1.00 37.69 210 ARG A N 1
ATOM 1712 C CA . ARG A 1 210 ? 10.030 12.891 32.046 1.00 37.69 210 ARG A CA 1
ATOM 1713 C C . ARG A 1 210 ? 9.593 13.488 33.387 1.00 37.69 210 ARG A C 1
ATOM 1715 O O . ARG A 1 210 ? 8.511 14.074 33.442 1.00 37.69 210 ARG A O 1
ATOM 1722 N N . PRO A 1 211 ? 10.397 13.387 34.464 1.00 35.66 211 PRO A N 1
ATOM 1723 C CA . PRO A 1 211 ? 10.070 14.049 35.717 1.00 35.66 211 PRO A CA 1
ATOM 1724 C C . PRO A 1 211 ? 9.988 15.555 35.471 1.00 35.66 211 PRO A C 1
ATOM 1726 O O . PRO A 1 211 ? 10.814 16.144 34.765 1.00 35.66 211 PRO A O 1
ATOM 1729 N N . GLY A 1 212 ? 8.942 16.170 36.020 1.00 44.94 212 GLY A N 1
ATOM 1730 C CA . GLY A 1 212 ? 8.595 17.557 35.771 1.00 44.94 212 GLY A CA 1
ATOM 1731 C C . GLY A 1 212 ? 9.776 18.509 35.951 1.00 44.94 212 GLY A C 1
ATOM 1732 O O . GLY A 1 212 ? 10.270 18.715 37.055 1.00 44.94 212 GLY A O 1
ATOM 1733 N N . LYS A 1 213 ? 10.148 19.212 34.879 1.00 36.47 213 LYS A N 1
ATOM 1734 C CA . LYS A 1 213 ? 10.758 20.534 35.020 1.00 36.47 213 LYS A CA 1
ATOM 1735 C C . LYS A 1 213 ? 9.642 21.569 35.018 1.00 36.47 213 LYS A C 1
ATOM 1737 O O . LYS A 1 213 ? 9.272 22.109 33.978 1.00 36.47 213 LYS A O 1
ATOM 1742 N N . LYS A 1 214 ? 9.155 21.900 36.220 1.00 46.50 214 LYS A N 1
ATOM 1743 C CA . LYS A 1 214 ? 8.649 23.248 36.517 1.00 46.50 214 LYS A CA 1
ATOM 1744 C C . LYS A 1 214 ? 9.810 24.227 36.293 1.00 46.50 214 LYS A C 1
ATOM 1746 O O . LYS A 1 214 ? 10.548 24.567 37.209 1.00 46.50 214 LYS A O 1
ATOM 1751 N N . GLY A 1 215 ? 10.009 24.623 35.040 1.00 37.38 215 GLY A N 1
ATOM 1752 C CA . GLY A 1 215 ? 10.992 25.607 34.608 1.00 37.38 215 GLY A CA 1
ATOM 1753 C C . GLY A 1 215 ? 10.265 26.820 34.048 1.00 37.38 215 GLY A C 1
ATOM 1754 O O . GLY A 1 215 ? 9.613 26.734 33.017 1.00 37.38 215 GLY A O 1
ATOM 1755 N N . LYS A 1 216 ? 10.345 27.916 34.799 1.00 35.97 216 LYS A N 1
ATOM 1756 C CA . LYS A 1 216 ? 9.790 29.257 34.576 1.00 35.97 216 LYS A CA 1
ATOM 1757 C C . LYS A 1 216 ? 9.490 29.626 33.113 1.00 35.97 216 LYS A C 1
ATOM 1759 O O . LYS A 1 216 ? 10.350 29.554 32.241 1.00 35.97 216 LYS A O 1
ATOM 1764 N N . ARG A 1 217 ? 8.280 30.168 32.909 1.00 42.78 217 ARG A N 1
ATOM 1765 C CA . ARG A 1 217 ? 7.903 31.016 31.768 1.00 42.78 217 ARG A CA 1
ATOM 1766 C C . ARG A 1 217 ? 9.010 32.042 31.494 1.00 42.78 217 ARG A C 1
ATOM 1768 O O . ARG A 1 217 ? 9.146 33.004 32.244 1.00 42.78 217 ARG A O 1
ATOM 1775 N N . ALA A 1 218 ? 9.727 31.877 30.389 1.00 34.97 218 ALA A N 1
ATOM 1776 C CA . ALA A 1 218 ? 10.425 32.969 29.732 1.00 34.97 218 ALA A CA 1
ATOM 1777 C C . ALA A 1 218 ? 9.618 33.340 28.486 1.00 34.97 218 ALA A C 1
ATOM 1779 O O . ALA A 1 218 ? 9.493 32.560 27.544 1.00 34.97 218 ALA A O 1
ATOM 1780 N N . LYS A 1 219 ? 9.012 34.530 28.524 1.00 46.06 219 LYS A N 1
ATOM 1781 C CA . LYS A 1 219 ? 8.502 35.209 27.337 1.00 46.06 219 LYS A CA 1
ATOM 1782 C C . LYS A 1 219 ? 9.698 35.469 26.424 1.00 46.06 219 LYS A C 1
ATOM 1784 O O . LYS A 1 219 ? 10.516 36.325 26.743 1.00 46.06 219 LYS A O 1
ATOM 1789 N N . THR A 1 220 ? 9.768 34.796 25.286 1.00 35.12 220 THR A N 1
ATOM 1790 C CA . THR A 1 220 ? 10.549 35.286 24.151 1.00 35.12 220 THR A CA 1
ATOM 1791 C C . THR A 1 220 ? 9.703 35.264 22.893 1.00 35.12 220 THR A C 1
ATOM 1793 O O . THR A 1 220 ? 8.922 34.357 22.610 1.00 35.12 220 THR A O 1
ATOM 1796 N N . SER A 1 221 ? 9.803 36.401 22.229 1.00 38.16 221 SER A N 1
ATOM 1797 C CA . SER A 1 221 ? 9.001 36.926 21.149 1.00 38.16 221 SER A CA 1
ATOM 1798 C C . SER A 1 221 ? 9.119 36.110 19.866 1.00 38.16 221 SER A C 1
ATOM 1800 O O . SER A 1 221 ? 10.084 35.392 19.608 1.00 38.16 221 SER A O 1
ATOM 1802 N N . GLY A 1 222 ? 8.068 36.236 19.059 1.00 46.69 222 GLY A N 1
ATOM 1803 C CA . GLY A 1 222 ? 7.832 35.480 17.845 1.00 46.69 222 GLY A CA 1
ATOM 1804 C C . GLY A 1 222 ? 8.976 35.505 16.836 1.00 46.69 222 GLY A C 1
ATOM 1805 O O . GLY A 1 222 ? 9.346 36.544 16.300 1.00 46.69 222 GLY A O 1
ATOM 1806 N N . LYS A 1 223 ? 9.395 34.308 16.435 1.00 38.50 223 LYS A N 1
ATOM 1807 C CA . LYS A 1 223 ? 9.768 34.034 15.048 1.00 38.50 223 LYS A CA 1
ATOM 1808 C C . LYS A 1 223 ? 8.923 32.863 14.567 1.00 38.50 223 LYS A C 1
ATOM 1810 O O . LYS A 1 223 ? 9.157 31.715 14.935 1.00 38.50 223 LYS A O 1
ATOM 1815 N N . LYS A 1 224 ? 7.902 33.171 13.757 1.00 38.84 224 LYS A N 1
ATOM 1816 C CA . LYS A 1 224 ? 7.131 32.175 13.003 1.00 38.84 224 LYS A CA 1
ATOM 1817 C C . LYS A 1 224 ? 8.121 31.355 12.175 1.00 38.84 224 LYS A C 1
ATOM 1819 O O . LYS A 1 224 ? 8.645 31.838 11.174 1.00 38.84 224 LYS A O 1
ATOM 1824 N N . LYS A 1 225 ? 8.379 30.118 12.599 1.00 40.12 225 LYS A N 1
ATOM 1825 C CA . LYS A 1 225 ? 9.093 29.119 11.801 1.00 40.12 225 LYS A CA 1
ATOM 1826 C C . LYS A 1 225 ? 8.272 28.940 10.518 1.00 40.12 225 LYS A C 1
ATOM 1828 O O . LYS A 1 225 ? 7.143 28.452 10.584 1.00 40.12 225 LYS A O 1
ATOM 1833 N N . LYS A 1 226 ? 8.781 29.413 9.372 1.00 38.72 226 LYS A N 1
ATOM 1834 C CA . LYS A 1 226 ? 8.171 29.170 8.055 1.00 38.72 226 LYS A CA 1
ATOM 1835 C C . LYS A 1 226 ? 8.074 27.652 7.883 1.00 38.72 226 LYS A C 1
ATOM 1837 O O . LYS A 1 226 ? 9.074 27.000 7.602 1.00 38.72 226 LYS A O 1
ATOM 1842 N N . ARG A 1 227 ? 6.884 27.082 8.098 1.00 37.41 227 ARG A N 1
ATOM 1843 C CA . ARG A 1 227 ? 6.570 25.714 7.675 1.00 37.41 227 ARG A CA 1
ATOM 1844 C C . ARG A 1 227 ? 6.749 25.700 6.162 1.00 37.41 227 ARG A C 1
ATOM 1846 O O . ARG A 1 227 ? 6.019 26.406 5.464 1.00 37.41 227 ARG A O 1
ATOM 1853 N N . SER A 1 228 ? 7.742 24.965 5.662 1.00 35.00 228 SER A N 1
ATOM 1854 C CA . SER A 1 228 ? 7.810 24.697 4.232 1.00 35.00 228 SER A CA 1
ATOM 1855 C C . SER A 1 228 ? 6.491 24.031 3.848 1.00 35.00 228 SER A C 1
ATOM 1857 O O . SER A 1 228 ? 6.025 23.097 4.508 1.00 35.00 228 SER A O 1
ATOM 1859 N N . ARG A 1 229 ? 5.822 24.581 2.833 1.00 37.81 229 ARG A N 1
ATOM 1860 C CA . ARG A 1 229 ? 4.683 23.928 2.194 1.00 37.81 229 ARG A CA 1
ATOM 1861 C C . ARG A 1 229 ? 5.226 22.643 1.572 1.00 37.81 229 ARG A C 1
ATOM 1863 O O . ARG A 1 229 ? 5.712 22.666 0.449 1.00 37.81 229 ARG A O 1
ATOM 1870 N N . ARG A 1 230 ? 5.199 21.540 2.323 1.00 39.72 230 ARG A N 1
ATOM 1871 C CA . ARG A 1 230 ? 5.344 20.201 1.750 1.00 39.72 230 ARG A CA 1
ATOM 1872 C C . ARG A 1 230 ? 4.213 20.053 0.737 1.00 39.72 230 ARG A C 1
ATOM 1874 O O . ARG A 1 230 ? 3.055 20.320 1.071 1.00 39.72 230 ARG A O 1
ATOM 1881 N N . SER A 1 231 ? 4.566 19.744 -0.507 1.00 35.19 231 SER A N 1
ATOM 1882 C CA . SER A 1 231 ? 3.594 19.534 -1.569 1.00 35.19 231 SER A CA 1
ATOM 1883 C C . SER A 1 231 ? 2.592 18.477 -1.107 1.00 35.19 231 SER A C 1
ATOM 1885 O O . SER A 1 231 ? 2.949 17.430 -0.569 1.00 35.19 231 SER A O 1
ATOM 1887 N N . ARG A 1 232 ? 1.305 18.780 -1.279 1.00 38.34 232 ARG A N 1
ATOM 1888 C CA . ARG A 1 232 ? 0.205 17.820 -1.155 1.00 38.34 232 ARG A CA 1
ATOM 1889 C C . ARG A 1 232 ? 0.262 16.858 -2.354 1.00 38.34 232 ARG A C 1
ATOM 1891 O O . ARG A 1 232 ? -0.628 16.866 -3.194 1.00 38.34 232 ARG A O 1
ATOM 1898 N N . GLY A 1 233 ? 1.340 16.090 -2.484 1.00 34.50 233 GLY A N 1
ATOM 1899 C CA . GLY A 1 233 ? 1.475 15.038 -3.489 1.00 34.50 233 GLY A CA 1
ATOM 1900 C C . GLY A 1 233 ? 0.883 13.752 -2.932 1.00 34.50 233 GLY A C 1
ATOM 1901 O O . GLY A 1 233 ? 1.458 13.152 -2.034 1.00 34.50 233 GLY A O 1
ATOM 1902 N N . GLY A 1 234 ? -0.303 13.378 -3.393 1.00 39.47 234 GLY A N 1
ATOM 1903 C CA . GLY A 1 234 ? -0.960 12.131 -2.992 1.00 39.47 234 GLY A CA 1
ATOM 1904 C C . GLY A 1 234 ? -2.474 12.177 -3.141 1.00 39.47 234 GLY A C 1
ATOM 1905 O O . GLY A 1 234 ? -3.112 11.147 -3.204 1.00 39.47 234 GLY A O 1
ATOM 1906 N N . GLY A 1 235 ? -3.086 13.361 -3.244 1.00 36.72 235 GLY A N 1
ATOM 1907 C CA . GLY A 1 235 ? -4.547 13.472 -3.302 1.00 36.72 235 GLY A CA 1
ATOM 1908 C C . GLY A 1 235 ? -5.203 12.871 -4.551 1.00 36.72 235 GLY A C 1
ATOM 1909 O O . GLY A 1 235 ? -6.313 12.360 -4.421 1.00 36.72 235 GLY A O 1
ATOM 1910 N N . ARG A 1 236 ? -4.544 12.944 -5.720 1.00 43.19 236 ARG A N 1
ATOM 1911 C CA . ARG A 1 236 ? -5.131 12.562 -7.018 1.00 43.19 236 ARG A CA 1
ATOM 1912 C C . ARG A 1 236 ? -5.180 11.052 -7.241 1.00 43.19 236 ARG A C 1
ATOM 1914 O O . ARG A 1 236 ? -6.268 10.564 -7.518 1.00 43.19 236 ARG A O 1
ATOM 1921 N N . SER A 1 237 ? -4.087 10.317 -7.011 1.00 51.34 237 SER A N 1
ATOM 1922 C CA . SER A 1 237 ? -4.092 8.859 -7.213 1.00 51.34 237 SER A CA 1
ATOM 1923 C C . SER A 1 237 ? -5.140 8.162 -6.357 1.00 51.34 237 SER A C 1
ATOM 1925 O O . SER A 1 237 ? -5.800 7.258 -6.840 1.00 51.34 237 SER A O 1
ATOM 1927 N N . PHE A 1 238 ? -5.402 8.633 -5.131 1.00 45.91 238 PHE A N 1
ATOM 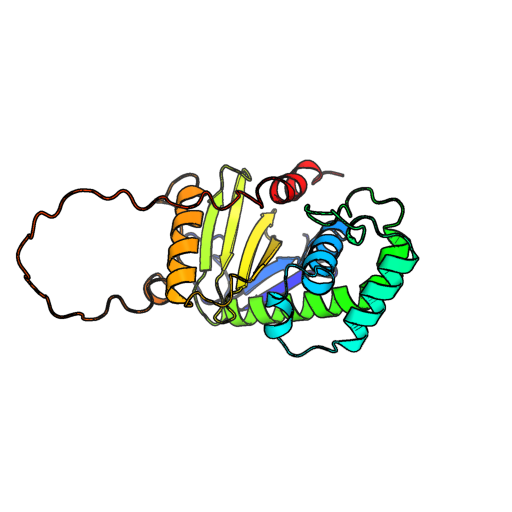1928 C CA . PHE A 1 238 ? -6.391 8.000 -4.252 1.00 45.91 238 PHE A CA 1
ATOM 1929 C C . PHE A 1 238 ? -7.846 8.026 -4.748 1.00 45.91 238 PHE A C 1
ATOM 1931 O O . PHE A 1 238 ? -8.622 7.170 -4.333 1.00 45.91 238 PHE A O 1
ATOM 1938 N N . ARG A 1 239 ? -8.245 8.998 -5.576 1.00 46.81 239 ARG A N 1
ATOM 1939 C CA . ARG A 1 239 ? -9.642 9.130 -6.029 1.00 46.81 239 ARG A CA 1
ATOM 1940 C C . ARG A 1 239 ? -9.979 8.135 -7.151 1.00 46.81 239 ARG A C 1
ATOM 1942 O O . ARG A 1 239 ? -11.074 7.582 -7.170 1.00 46.81 239 ARG A O 1
ATOM 1949 N N . GLU A 1 240 ? -8.992 7.800 -7.982 1.00 50.06 240 GLU A N 1
ATOM 1950 C CA . GLU A 1 240 ? -9.105 6.824 -9.079 1.00 50.06 240 GLU A CA 1
ATOM 1951 C C . GLU A 1 240 ? -9.432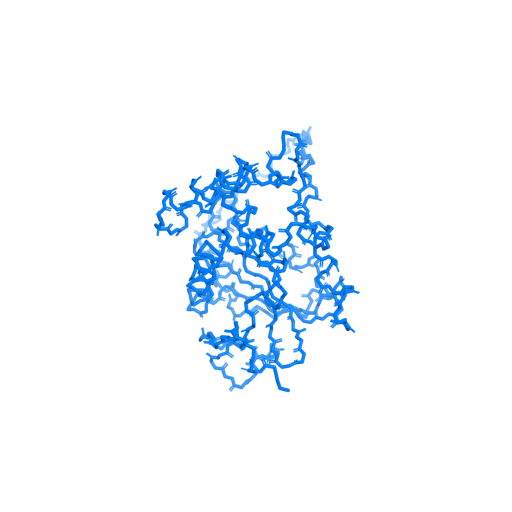 5.398 -8.589 1.00 50.06 240 GLU A C 1
ATOM 1953 O O . GLU A 1 240 ? -10.049 4.609 -9.308 1.00 50.06 240 GLU A O 1
ATOM 1958 N N . TYR A 1 241 ? -9.098 5.066 -7.334 1.00 52.78 241 TYR A N 1
ATOM 1959 C CA . TYR A 1 241 ? -9.418 3.769 -6.717 1.00 52.78 241 TYR A CA 1
ATOM 1960 C C . TYR A 1 241 ? -10.929 3.519 -6.601 1.00 52.78 241 TYR A C 1
ATOM 1962 O O . TYR A 1 241 ? -11.352 2.366 -6.646 1.00 52.78 241 TYR A O 1
ATOM 1970 N N . PHE A 1 242 ? -11.741 4.574 -6.504 1.00 47.03 242 PHE A N 1
ATOM 1971 C CA . PHE A 1 242 ? -13.186 4.466 -6.281 1.00 47.03 242 PHE A CA 1
ATOM 1972 C C . PHE A 1 242 ? -14.022 4.786 -7.520 1.00 47.03 242 PHE A C 1
ATOM 1974 O O . PHE A 1 242 ? -15.047 4.150 -7.721 1.00 47.03 242 PHE A O 1
ATOM 1981 N N . GLU A 1 243 ? -13.575 5.698 -8.387 1.00 46.47 243 GLU A N 1
ATOM 1982 C CA . GLU A 1 243 ? -14.410 6.196 -9.496 1.00 46.47 243 GLU A CA 1
ATOM 1983 C C . GLU A 1 243 ? -14.679 5.170 -10.618 1.00 46.47 243 GLU A C 1
ATOM 1985 O O . GLU A 1 243 ? -15.598 5.375 -11.398 1.00 46.47 243 GLU A O 1
ATOM 1990 N N . ASN A 1 244 ? -13.968 4.035 -10.657 1.00 44.69 244 ASN A N 1
ATOM 1991 C CA . ASN A 1 244 ? -14.162 2.965 -11.655 1.00 44.69 244 ASN A CA 1
ATOM 1992 C C . ASN A 1 244 ? -14.479 1.595 -11.019 1.00 44.69 244 ASN A C 1
ATOM 1994 O O . ASN A 1 244 ? -13.975 0.567 -11.468 1.00 44.69 244 ASN A O 1
ATOM 1998 N N . TYR A 1 245 ? -15.159 1.559 -9.867 1.00 41.59 245 TYR A N 1
ATOM 1999 C CA . TYR A 1 245 ? -15.369 0.306 -9.118 1.00 41.59 245 TYR A CA 1
ATOM 2000 C C . TYR A 1 245 ? -16.446 -0.611 -9.731 1.00 41.59 245 TYR A C 1
ATOM 2002 O O . TYR A 1 245 ? -16.399 -1.814 -9.489 1.00 41.59 245 TYR A O 1
ATOM 2010 N N . ASP A 1 246 ? -17.311 -0.062 -10.588 1.00 37.22 246 ASP A N 1
ATOM 2011 C CA . ASP A 1 246 ? -18.423 -0.769 -11.244 1.00 37.22 246 ASP A CA 1
ATOM 2012 C C . ASP A 1 246 ? -18.182 -1.064 -12.743 1.00 37.22 246 ASP A C 1
ATOM 2014 O O . ASP A 1 246 ? -19.138 -1.245 -13.497 1.00 37.22 246 ASP A O 1
ATOM 2018 N N . GLY A 1 247 ? -16.919 -1.070 -13.189 1.00 35.50 247 GLY A N 1
ATOM 2019 C CA . GLY A 1 247 ? -16.520 -1.406 -14.565 1.00 35.50 247 GLY A CA 1
ATOM 2020 C C . GLY A 1 247 ? -15.930 -2.801 -14.680 1.00 35.50 247 GLY A C 1
ATOM 2021 O O . GLY A 1 247 ? -14.955 -3.063 -13.938 1.00 35.50 247 GLY A O 1
#

Foldseek 3Di:
DCCPQPQWDWAQADFFPPDFLVRPHSTATEREASDPLLLLLQLCCCLLDPVHCLNPPLDDDDNVLSVQLNVQCVVVPQVCNDPPRDATRPSPVDPCNVVNCVSCVVSSVVVSVSVSVQRNQQRVQQAWKWAQFPLQRFIKIWTQGQSQKIWIWTDDPSHTYTNDIDHDDPPDHSLRSLVVVLVVCCVGHPHNVSMGRRDVCSSVVDPDDPDDDPDDDDDDDDDPPPDPPPDPRPSPSRVVVRPPPPD

Secondary structure (DSSP, 8-state):
--TTSTTEEEEE-PPPSTTSS-TT-SEEEEES-SSHHHHHHHHHHHHH-SS--GGGGTS---HHHHHHHHHHHHHTT-GGGSTT--SS---TT-TTHHHHHHHHHHHHHHHHHHHHHHHHHHHHS--EEEEEETTTTEEEEEE--TTSEEEEEEEETTEEEEEEEEEPPTTS-HHHHHHHHHHHHHHHBS-GGG-EES-HHHHTTT--------------------------TTTTHHHHHHHTTT-

Sequence (247 aa):
MNSNHIRYREIPVRICLSGCPHQEGETLKIILFKRDHLLRSHTVKHFASTAETSWRGIVSFDSRLINQCISELHNIGCRFLKPGWHEDPPCSNCSLFDRCSELTHEIEEVYLNIVEKILEEGGEIPRYACFFSDKFNTDIFYAVPNRKVVVKAALHGDTYNLMTCYNLWSGLSVEEICQLQKEKILSEAFTRKNVIWCDQESWNLHEDNRPGKKGKRAKTSGKKKKRSRRSRGGGRSFREYFENYDG

pLDDT: mean 76.35, std 18.69, range [34.5, 94.5]